Protein 3JTW (pdb70)

Organism: Pediococcus pentosaceus (strain ATCC 25745 / CCUG 21536 / LMG 10740 / 183-1w) (NCBI:txid278197)

Solvent-accessible surface area: 20045 Å² total

Foldseek 3Di:
DAAEEEAAEAPQFARAAAVRHCVVLVVQQADDDDDCVVVVVVQDQEEEEDVVQVCQQPVVDDPGRPVQNHAYEYEYCDDDDDDPRYHYHPDALVVVLVVVVPDDDTYYYYYDDQRNPLQCQLVLRHFKYWYKYGHDDPPHGHGHPPDSPHDFDWAWPDWDDDSNIITTMIGHD/DAAEEEAAEAPQAARAAAVRHDPVQVVQQADDDDDCPVVVVVQAQEEEEPVVLVCQVPCVRPVPNHAYEYEYCPPDDADPRYHYHPDALVVVLVVVVVDDGTYYYYHDDQRNPLVCQLVLRHFKYWYKYGHDDNPHHHGHNPDSVHDFDWAWPDWDDDSRIITTMIGRD

InterPro domains:
  IPR002734 Bacterial bifunctional deaminase-reductase, C-terminal [PF01872] (3-162)
  IPR024072 Dihydrofolate reductase-like domain superfamily [G3DSA:3.40.430.10] (1-177)
  IPR024072 Dihydrofolate reductase-like domain superfamily [SSF53597] (3-168)
  IPR050765 Riboflavin Biosynthesis HTP Reductase [PTHR38011] (3-165)

Secondary structure (DSSP, 8-state):
---EEEEE--TT-EEE-TTS--HHHHTT--------TTT--TTEEEE--HHHHHHIIIII-SSS-TTTTSEEEEE-SS-----SSEEEE-S-HHHHHHHHHTSS--EEE----HHHHHHHHHTT--SEEEEEE-S----SSEESSS---S---EEEEEEEEETTEEEEEEEE-/---EEEEE--TT-EEE-TTS--HHHHHT--------TTT---SEEEE--HHHHHHHTT---TTTTSEEEEE-SS-PPP-SSEEEE-S-HHHHHHHHTTSSS-EEEE---HHHHHHHHHTT--SEEEEEE-S----SSEESSS--SS---EEEEEEEEETTEEEEEEEE-

Nearest PDB structures (foldseek):
  3jtw-assembly1_A-2  TM=1.006E+00  e=4.276E-37  Pediococcus pentosaceus ATCC 25745
  3jtw-assembly2_B-3  TM=9.805E-01  e=6.717E-34  Pediococcus pentosaceus ATCC 25745
  3ky8-assembly1_B  TM=8.420E-01  e=2.187E-13  Shewanella loihica PV-4
  2gd9-assembly1_A  TM=7.693E-01  e=9.304E-13  Bacillus subtilis
  8jsv-assembly5_J  TM=7.636E-01  e=1.701E-12  Leptospira interrogans serovar Pomona

CATH classification: 3.40.430.10

Structure (mmCIF, N/CA/C/O backbone):
data_3JTW
#
_entry.id   3JTW
#
_cell.length_a   69.759
_cell.length_b   83.314
_cell.length_c   65.059
_cell.angle_alpha   90.00
_cell.angle_beta   90.00
_cell.angle_gamma   90.00
#
_symmetry.space_group_name_H-M   'P 21 21 2'
#
loop_
_entity.id
_entity.type
_entity.pdbx_description
1 polymer 'Dihydrofolate reductase'
2 non-polymer 'UNKNOWN LIGAND'
3 non-polymer 'SULFATE ION'
4 non-polymer 1,2-ETHANEDIOL
5 water water
#
loop_
_atom_site.group_PDB
_atom_site.id
_atom_site.type_symbol
_atom_site.label_atom_id
_atom_site.label_alt_id
_atom_site.label_comp_id
_atom_site.label_asym_id
_atom_site.label_entity_id
_atom_site.label_seq_id
_atom_site.pdbx_PDB_ins_code
_atom_site.Cartn_x
_atom_site.Cartn_y
_atom_site.Cartn_z
_atom_site.occupancy
_atom_site.B_iso_or_equiv
_atom_site.auth_seq_id
_atom_site.auth_comp_id
_atom_site.auth_asym_id
_atom_site.auth_atom_id
_atom_site.pdbx_PDB_model_num
ATOM 1 N N . ALA A 1 3 ? 38.462 27.780 46.624 1.00 39.68 2 ALA A N 1
ATOM 2 C CA . ALA A 1 3 ? 38.402 27.415 45.200 1.00 41.05 2 ALA A CA 1
ATOM 3 C C . ALA A 1 3 ? 37.074 26.751 44.883 1.00 40.27 2 ALA A C 1
ATOM 4 O O . ALA A 1 3 ? 36.412 26.139 45.742 1.00 41.28 2 ALA A O 1
ATOM 6 N N . ARG A 1 4 ? 36.716 26.841 43.615 1.00 39.28 3 ARG A N 1
ATOM 7 C CA . ARG A 1 4 ? 35.507 26.221 43.127 1.00 36.07 3 ARG A CA 1
ATOM 8 C C . ARG A 1 4 ? 35.848 24.836 42.671 1.00 32.27 3 ARG A C 1
ATOM 9 O O . ARG A 1 4 ? 36.440 24.674 41.621 1.00 35.29 3 ARG A O 1
ATOM 17 N N A LYS A 1 5 ? 35.492 23.841 43.478 0.50 30.57 4 LYS A N 1
ATOM 18 N N B LYS A 1 5 ? 35.452 23.843 43.449 0.50 30.49 4 LYS A N 1
ATOM 19 C CA A LYS A 1 5 ? 35.765 22.446 43.152 0.50 27.38 4 LYS A CA 1
ATOM 20 C CA B LYS A 1 5 ? 35.794 22.469 43.151 0.50 27.28 4 LYS A CA 1
ATOM 21 C C A LYS A 1 5 ? 34.776 21.927 42.106 0.50 26.07 4 LYS A C 1
ATOM 22 C C B LYS A 1 5 ? 34.779 21.883 42.152 0.50 26.14 4 LYS A C 1
ATOM 23 O O A LYS A 1 5 ? 33.583 22.282 42.106 0.50 22.93 4 LYS A O 1
ATOM 24 O O B LYS A 1 5 ? 33.569 22.162 42.227 0.50 23.32 4 LYS A O 1
ATOM 35 N N . VAL A 1 6 ? 35.300 21.082 41.219 1.00 23.28 5 VAL A N 1
ATOM 36 C CA . VAL A 1 6 ? 34.539 20.460 40.189 1.00 21.05 5 VAL A CA 1
ATOM 37 C C . VAL A 1 6 ? 34.329 19.023 40.559 1.00 20.59 5 VAL A C 1
ATOM 38 O O . VAL A 1 6 ? 35.300 18.252 40.796 1.00 18.97 5 VAL A O 1
ATOM 42 N N . ILE A 1 7 ? 33.045 18.654 40.630 1.00 20.42 6 ILE A N 1
ATOM 43 C CA . ILE A 1 7 ? 32.644 17.349 41.151 1.00 20.50 6 ILE A CA 1
ATOM 44 C C . ILE A 1 7 ? 31.931 16.494 40.095 1.00 19.51 6 ILE A C 1
ATOM 45 O O . ILE A 1 7 ? 31.078 16.972 39.377 1.00 16.42 6 ILE A O 1
ATOM 50 N N A LEU A 1 8 ? 32.281 15.212 40.045 0.50 16.68 7 LEU A N 1
ATOM 51 N N B LEU A 1 8 ? 32.364 15.232 40.002 0.50 17.37 7 LEU A N 1
ATOM 52 C CA A LEU A 1 8 ? 31.570 14.216 39.257 0.50 18.77 7 LEU A CA 1
ATOM 53 C CA B LEU A 1 8 ? 31.584 14.150 39.411 0.50 19.59 7 LEU A CA 1
ATOM 54 C C A LEU A 1 8 ? 30.958 13.194 40.224 0.50 18.45 7 LEU A C 1
ATOM 55 C C B LEU A 1 8 ? 30.836 13.404 40.498 0.50 20.20 7 LEU A C 1
ATOM 56 O O A LEU A 1 8 ? 31.694 12.584 40.986 0.50 19.13 7 LEU A O 1
ATOM 57 O O B LEU A 1 8 ? 31.306 13.224 41.635 0.50 21.03 7 LEU A O 1
ATOM 66 N N . PHE A 1 9 ? 29.631 13.005 40.152 1.00 19.22 8 PHE A N 1
ATOM 67 C CA . PHE A 1 9 ? 28.851 12.165 40.997 1.00 22.23 8 PHE A CA 1
ATOM 68 C C . PHE A 1 9 ? 27.928 11.429 40.040 1.00 21.56 8 PHE A C 1
ATOM 69 O O . PHE A 1 9 ? 27.017 12.067 39.433 1.00 23.30 8 PHE A O 1
ATOM 77 N N . ILE A 1 10 ? 28.227 10.163 39.807 1.00 20.69 9 ILE A N 1
ATOM 78 C CA . ILE A 1 10 ? 27.506 9.376 38.832 1.00 21.97 9 ILE A CA 1
ATOM 79 C C . ILE A 1 10 ? 27.540 7.891 39.190 1.00 20.38 9 ILE A C 1
ATOM 80 O O . ILE A 1 10 ? 28.526 7.402 39.784 1.00 21.40 9 ILE A O 1
ATOM 85 N N . ALA A 1 11 ? 26.483 7.184 38.803 1.00 20.45 10 ALA A N 1
ATOM 86 C CA . ALA A 1 11 ? 26.389 5.737 38.957 1.00 15.99 10 ALA A CA 1
ATOM 87 C C . ALA A 1 11 ? 26.635 4.993 37.664 1.00 17.47 10 ALA A C 1
ATOM 88 O O . ALA A 1 11 ? 26.238 5.402 36.590 1.00 17.01 10 ALA A O 1
ATOM 98 N N . SER A 1 13 ? 27.574 0.636 36.085 1.00 19.54 12 SER A N 1
ATOM 99 C CA . SER A 1 13 ? 27.649 -0.802 36.310 1.00 15.26 12 SER A CA 1
ATOM 100 C C . SER A 1 13 ? 29.098 -1.205 36.535 1.00 14.43 12 SER A C 1
ATOM 101 O O . SER A 1 13 ? 30.018 -0.396 36.370 1.00 15.92 12 SER A O 1
ATOM 104 N N . ILE A 1 14 ? 29.331 -2.478 36.869 1.00 15.05 13 ILE A N 1
ATOM 105 C CA . ILE A 1 14 ? 30.703 -2.953 37.074 1.00 17.10 13 ILE A CA 1
ATOM 106 C C . ILE A 1 14 ? 31.554 -2.737 35.790 1.00 16.95 13 ILE A C 1
ATOM 107 O O . ILE A 1 14 ? 32.783 -2.360 35.831 1.00 16.39 13 ILE A O 1
ATOM 112 N N . ASP A 1 15 ? 30.889 -2.980 34.659 1.00 19.07 14 ASP A N 1
ATOM 113 C CA . ASP A 1 15 ? 31.430 -2.754 33.302 1.00 17.48 14 ASP A CA 1
ATOM 114 C C . ASP A 1 15 ? 31.297 -1.304 32.740 1.00 20.68 14 ASP A C 1
ATOM 115 O O . ASP A 1 15 ? 31.443 -1.086 31.522 1.00 18.12 14 ASP A O 1
ATOM 120 N N . ASN A 1 16 ? 31.055 -0.346 33.626 1.00 17.09 15 ASN A N 1
ATOM 121 C CA . ASN A 1 16 ? 31.291 1.069 33.368 1.00 17.98 15 ASN A CA 1
ATOM 122 C C . ASN A 1 16 ? 30.268 1.660 32.375 1.00 19.46 15 ASN A C 1
ATOM 123 O O . ASN A 1 16 ? 30.502 2.649 31.660 1.00 20.05 15 ASN A O 1
ATOM 128 N N . TYR A 1 17 ? 29.113 1.036 32.345 1.00 16.64 16 TYR A N 1
ATOM 129 C CA . TYR A 1 17 ? 27.976 1.605 31.616 1.00 16.23 16 TYR A CA 1
ATOM 130 C C . TYR A 1 17 ? 27.101 2.491 32.512 1.00 18.38 16 TYR A C 1
ATOM 131 O O . TYR A 1 17 ? 26.765 2.113 33.648 1.00 17.68 16 TYR A O 1
ATOM 140 N N . ILE A 1 18 ? 26.702 3.657 31.985 1.00 19.21 17 ILE A N 1
ATOM 141 C CA . ILE A 1 18 ? 25.866 4.603 32.731 1.00 18.62 17 ILE A CA 1
ATOM 142 C C . ILE A 1 18 ? 24.386 4.561 32.315 1.00 20.78 17 ILE A C 1
ATOM 143 O O . ILE A 1 18 ? 23.511 5.076 32.999 1.00 21.78 17 ILE A O 1
ATOM 148 N N . ALA A 1 19 ? 24.087 3.944 31.189 1.00 21.83 18 ALA A N 1
ATOM 149 C CA . ALA A 1 19 ? 22.718 3.791 30.754 1.00 23.12 18 ALA A CA 1
ATOM 150 C C . ALA A 1 19 ? 22.720 2.696 29.749 1.00 23.31 18 ALA A C 1
ATOM 151 O O . ALA A 1 19 ? 23.774 2.285 29.242 1.00 20.75 18 ALA A O 1
ATOM 153 N N . ASP A 1 20 ? 21.538 2.246 29.402 1.00 25.30 19 ASP A N 1
ATOM 154 C CA . ASP A 1 20 ? 21.481 1.275 28.331 1.00 31.73 19 ASP A CA 1
ATOM 155 C C . ASP A 1 20 ? 21.560 1.980 27.023 1.00 32.19 19 ASP A C 1
ATOM 156 O O . ASP A 1 20 ? 21.749 3.204 26.915 1.00 30.93 19 ASP A O 1
ATOM 161 N N . ASP A 1 21 ? 21.469 1.134 26.022 1.00 41.19 20 ASP A N 1
ATOM 162 C CA . ASP A 1 21 ? 21.389 1.494 24.629 1.00 45.14 20 ASP A CA 1
ATOM 163 C C . ASP A 1 21 ? 20.473 2.726 24.430 1.00 47.79 20 ASP A C 1
ATOM 164 O O . ASP A 1 21 ? 20.873 3.726 23.789 1.00 49.80 20 ASP A O 1
ATOM 169 N N . GLN A 1 22 ? 19.297 2.690 25.075 1.00 48.03 21 GLN A N 1
ATOM 170 C CA . GLN A 1 22 ? 18.283 3.762 24.950 1.00 46.75 21 GLN A CA 1
ATOM 171 C C . GLN A 1 22 ? 18.555 4.996 25.809 1.00 44.15 21 GLN A C 1
ATOM 172 O O . GLN A 1 22 ? 17.792 5.965 25.739 1.00 45.43 21 GLN A O 1
ATOM 178 N N . GLY A 1 23 ? 19.599 4.992 26.640 1.00 37.64 22 GLY A N 1
ATOM 179 C CA . GLY A 1 23 ? 19.745 6.072 27.616 1.00 32.73 22 GLY A CA 1
ATOM 180 C C . GLY A 1 23 ? 18.921 5.829 28.865 1.00 29.13 22 GLY A C 1
ATOM 181 O O . GLY A 1 23 ? 18.888 6.684 29.728 1.00 32.50 22 GLY A O 1
ATOM 182 N N . ALA A 1 24 ? 18.305 4.647 29.000 1.00 28.69 23 ALA A N 1
ATOM 183 C CA . ALA A 1 24 ? 17.498 4.293 30.193 1.00 27.72 23 ALA A CA 1
ATOM 184 C C . ALA A 1 24 ? 18.402 3.887 31.363 1.00 26.64 23 ALA A C 1
ATOM 185 O O . ALA A 1 24 ? 19.391 3.186 31.141 1.00 21.40 23 ALA A O 1
ATOM 187 N N . VAL A 1 25 ? 18.044 4.281 32.597 1.00 24.66 24 VAL A N 1
ATOM 188 C CA . VAL A 1 25 ? 18.801 3.868 33.810 1.00 23.59 24 VAL A CA 1
ATOM 189 C C . VAL A 1 25 ? 18.084 2.862 34.720 1.00 25.59 24 VAL A C 1
ATOM 190 O O . VAL A 1 25 ? 18.588 2.523 35.816 1.00 24.19 24 VAL A O 1
ATOM 194 N N A ASP A 1 26 ? 16.954 2.333 34.264 0.50 25.25 25 ASP A N 1
ATOM 195 N N B ASP A 1 26 ? 16.984 2.322 34.205 0.50 24.97 25 ASP A N 1
ATOM 196 C CA A ASP A 1 26 ? 16.116 1.501 35.113 0.50 26.98 25 ASP A CA 1
ATOM 197 C CA B ASP A 1 26 ? 16.090 1.477 34.959 0.50 26.24 25 ASP A CA 1
ATOM 198 C C A ASP A 1 26 ? 16.775 0.198 35.561 0.50 26.46 25 ASP A C 1
ATOM 199 C C B ASP A 1 26 ? 16.798 0.255 35.539 0.50 26.05 25 ASP A C 1
ATOM 200 O O A ASP A 1 26 ? 16.485 -0.276 36.647 0.50 25.50 25 ASP A O 1
ATOM 201 O O B ASP A 1 26 ? 16.589 -0.081 36.690 0.50 24.10 25 ASP A O 1
ATOM 210 N N . TRP A 1 27 ? 17.634 -0.391 34.734 1.00 25.38 26 TRP A N 1
ATOM 211 C CA . TRP A 1 27 ? 18.351 -1.611 35.157 1.00 25.49 26 TRP A CA 1
ATOM 212 C C . TRP A 1 27 ? 19.468 -1.365 36.158 1.00 28.59 26 TRP A C 1
ATOM 213 O O . TRP A 1 27 ? 19.854 -2.279 36.922 1.00 28.86 26 TRP A O 1
ATOM 224 N N . LEU A 1 28 ? 19.982 -0.136 36.198 1.00 28.78 27 LEU A N 1
ATOM 225 C CA . LEU A 1 28 ? 20.876 0.241 37.285 1.00 29.57 27 LEU A CA 1
ATOM 226 C C . LEU A 1 28 ? 20.058 0.395 38.583 1.00 29.86 27 LEU A C 1
ATOM 227 O O . LEU A 1 28 ? 20.415 -0.164 39.624 1.00 28.06 27 LEU A O 1
ATOM 232 N N . GLU A 1 29 ? 18.947 1.135 38.527 1.00 27.97 28 GLU A N 1
ATOM 233 C CA . GLU A 1 29 ? 18.082 1.277 39.682 1.00 26.48 28 GLU A CA 1
ATOM 234 C C . GLU A 1 29 ? 17.528 -0.056 40.227 1.00 22.12 28 GLU A C 1
ATOM 235 O O . GLU A 1 29 ? 17.417 -0.242 41.439 1.00 23.28 28 GLU A O 1
ATOM 241 N N A LYS A 1 30 ? 17.175 -0.964 39.322 0.50 19.00 29 LYS A N 1
ATOM 242 N N B LYS A 1 30 ? 17.167 -0.979 39.343 0.50 19.28 29 LYS A N 1
ATOM 243 C CA A LYS A 1 30 ? 16.670 -2.287 39.689 0.50 19.49 29 LYS A CA 1
ATOM 244 C CA B LYS A 1 30 ? 16.612 -2.260 39.786 0.50 19.64 29 LYS A CA 1
ATOM 245 C C A LYS A 1 30 ? 17.655 -3.091 40.552 0.50 20.98 29 LYS A C 1
ATOM 246 C C B LYS A 1 30 ? 17.669 -3.191 40.419 0.50 20.81 29 LYS A C 1
ATOM 247 O O A LYS A 1 30 ? 17.263 -4.008 41.279 0.50 22.02 29 LYS A O 1
ATOM 248 O O B LYS A 1 30 ? 17.333 -4.319 40.843 0.50 19.08 29 LYS A O 1
ATOM 259 N N . ASN A 1 31 ? 18.935 -2.751 40.463 1.00 18.24 30 ASN A N 1
ATOM 260 C CA . ASN A 1 31 ? 20.036 -3.611 41.029 1.00 18.35 30 ASN A CA 1
ATOM 261 C C . ASN A 1 31 ? 20.647 -3.063 42.324 1.00 17.91 30 ASN A C 1
ATOM 262 O O . ASN A 1 31 ? 21.702 -3.477 42.760 1.00 22.16 30 ASN A O 1
ATOM 267 N N . VAL A 1 32 ? 19.921 -2.154 42.958 1.00 21.40 31 VAL A N 1
ATOM 268 C CA . VAL A 1 32 ? 20.176 -1.725 44.323 1.00 22.06 31 VAL A CA 1
ATOM 269 C C . VAL A 1 32 ? 19.575 -2.776 45.250 1.00 21.59 31 VAL A C 1
ATOM 270 O O . VAL A 1 32 ? 18.444 -3.258 45.021 1.00 24.33 31 VAL A O 1
ATOM 274 N N . HIS A 1 33 ? 20.302 -3.144 46.293 1.00 18.71 32 HIS A N 1
ATOM 275 C CA . HIS A 1 33 ? 19.833 -4.146 47.234 1.00 20.11 32 HIS A CA 1
ATOM 276 C C . HIS A 1 33 ? 19.834 -3.630 48.689 1.00 21.32 32 HIS A C 1
ATOM 277 O O . HIS A 1 33 ? 20.820 -3.730 49.391 1.00 21.08 32 HIS A O 1
ATOM 284 N N . GLY A 1 34 ? 18.716 -3.100 49.121 1.00 21.61 33 GLY A N 1
ATOM 285 C CA . GLY A 1 34 ? 18.551 -2.657 50.492 1.00 21.95 33 GLY A CA 1
ATOM 286 C C . GLY A 1 34 ? 17.832 -1.345 50.486 1.00 21.39 33 GLY A C 1
ATOM 287 O O . GLY A 1 34 ? 17.714 -0.707 49.445 1.00 22.24 33 GLY A O 1
ATOM 288 N N . THR A 1 35 ? 17.452 -0.880 51.674 1.00 21.61 34 THR A N 1
ATOM 289 C CA . THR A 1 35 ? 16.685 0.344 51.788 1.00 24.93 34 THR A CA 1
ATOM 290 C C . THR A 1 35 ? 17.339 1.401 52.717 1.00 27.08 34 THR A C 1
ATOM 291 O O . THR A 1 35 ? 16.664 2.331 53.139 1.00 25.06 34 THR A O 1
ATOM 295 N N . GLU A 1 36 ? 18.638 1.283 52.998 1.00 25.13 35 GLU A N 1
ATOM 296 C CA . GLU A 1 36 ? 19.322 2.146 53.944 1.00 25.41 35 GLU A CA 1
ATOM 297 C C . GLU A 1 36 ? 19.566 3.463 53.255 1.00 25.20 35 GLU A C 1
ATOM 298 O O . GLU A 1 36 ? 19.715 3.509 52.043 1.00 23.52 35 GLU A O 1
ATOM 304 N N . SER A 1 37 ? 19.600 4.547 54.017 1.00 26.26 36 SER A N 1
ATOM 305 C CA . SER A 1 37 ? 19.788 5.878 53.401 1.00 24.60 36 SER A CA 1
ATOM 306 C C . SER A 1 37 ? 21.238 6.099 53.040 1.00 24.91 36 SER A C 1
ATOM 307 O O . SER A 1 37 ? 22.140 5.467 53.629 1.00 23.51 36 SER A O 1
ATOM 310 N N . ASP A 1 38 ? 21.472 6.927 52.013 1.00 25.89 37 ASP A N 1
ATOM 311 C CA . ASP A 1 38 ? 22.807 7.493 51.724 1.00 24.89 37 ASP A CA 1
ATOM 312 C C . ASP A 1 38 ? 22.681 8.980 51.535 1.00 24.69 37 ASP A C 1
ATOM 313 O O . ASP A 1 38 ? 21.767 9.437 50.881 1.00 25.71 37 ASP A O 1
ATOM 318 N N . ASP A 1 39 ? 23.667 9.709 52.031 1.00 26.83 38 ASP A N 1
ATOM 319 C CA . ASP A 1 39 ? 23.638 11.177 52.064 1.00 26.34 38 ASP A CA 1
ATOM 320 C C . ASP A 1 39 ? 24.569 11.827 51.070 1.00 25.21 38 ASP A C 1
ATOM 321 O O . ASP A 1 39 ? 24.691 13.021 51.094 1.00 27.61 38 ASP A O 1
ATOM 326 N N . SER A 1 40 ? 25.262 11.052 50.217 1.00 27.43 39 SER A N 1
ATOM 327 C CA . SER A 1 40 ? 26.249 11.612 49.265 1.00 29.39 39 SER A CA 1
ATOM 328 C C . SER A 1 40 ? 25.644 12.639 48.373 1.00 27.35 39 SER A C 1
ATOM 329 O O . SER A 1 40 ? 26.239 13.704 48.118 1.00 30.32 39 SER A O 1
ATOM 332 N N . TYR A 1 41 ? 24.465 12.308 47.869 1.00 26.65 40 TYR A N 1
ATOM 333 C CA . TYR A 1 41 ? 23.796 13.223 46.968 1.00 28.16 40 TYR A CA 1
ATOM 334 C C . TYR A 1 41 ? 23.427 14.557 47.627 1.00 28.13 40 TYR A C 1
ATOM 335 O O . TYR A 1 41 ? 23.750 15.625 47.108 1.00 25.92 40 TYR A O 1
ATOM 344 N N . GLU A 1 42 ? 22.744 14.501 48.779 1.00 27.82 41 GLU A N 1
ATOM 345 C CA . GLU A 1 42 ? 22.357 15.715 49.479 1.00 26.62 41 GLU A CA 1
ATOM 346 C C . GLU A 1 42 ? 23.562 16.527 49.938 1.00 26.26 41 GLU A C 1
ATOM 347 O O . GLU A 1 42 ? 23.530 17.737 49.862 1.00 25.29 41 GLU A O 1
ATOM 350 N N . LYS A 1 43 ? 24.625 15.852 50.376 1.00 26.09 42 LYS A N 1
ATOM 351 C CA . LYS A 1 43 ? 25.848 16.479 50.824 1.00 29.96 42 LYS A CA 1
ATOM 352 C C . LYS A 1 43 ? 26.533 17.268 49.688 1.00 28.68 42 LYS A C 1
ATOM 353 O O . LYS A 1 43 ? 26.831 18.461 49.813 1.00 28.16 42 LYS A O 1
ATOM 367 N N . TYR A 1 45 ? 25.152 18.062 46.846 1.00 23.05 44 TYR A N 1
ATOM 368 C CA . TYR A 1 45 ? 24.227 19.079 46.279 1.00 24.86 44 TYR A CA 1
ATOM 369 C C . TYR A 1 45 ? 24.245 20.369 47.078 1.00 23.89 44 TYR A C 1
ATOM 370 O O . TYR A 1 45 ? 24.059 21.463 46.541 1.00 27.65 44 TYR A O 1
ATOM 379 N N . SER A 1 46 ? 24.449 20.251 48.381 1.00 28.21 45 SER A N 1
ATOM 380 C CA . SER A 1 46 ? 24.452 21.416 49.265 1.00 25.04 45 SER A CA 1
ATOM 381 C C . SER A 1 46 ? 25.664 22.322 49.010 1.00 24.94 45 SER A C 1
ATOM 382 O O . SER A 1 46 ? 25.629 23.494 49.323 1.00 27.39 45 SER A O 1
ATOM 385 N N . LYS A 1 47 ? 26.737 21.767 48.443 1.00 24.95 46 LYS A N 1
ATOM 386 C CA . LYS A 1 47 ? 27.995 22.465 48.216 1.00 25.46 46 LYS A CA 1
ATOM 387 C C . LYS A 1 47 ? 28.109 23.144 46.835 1.00 22.60 46 LYS A C 1
ATOM 388 O O . LYS A 1 47 ? 29.011 23.966 46.609 1.00 25.05 46 LYS A O 1
ATOM 394 N N . ILE A 1 48 ? 27.181 22.842 45.929 1.00 21.13 47 ILE A N 1
ATOM 395 C CA . ILE A 1 48 ? 27.231 23.375 44.575 1.00 20.31 47 ILE A CA 1
ATOM 396 C C . ILE A 1 48 ? 26.305 24.587 44.392 1.00 21.99 47 ILE A C 1
ATOM 397 O O . ILE A 1 48 ? 25.300 24.729 45.121 1.00 20.50 47 ILE A O 1
ATOM 402 N N . ASP A 1 49 ? 26.698 25.476 43.464 1.00 19.20 48 ASP A N 1
ATOM 403 C CA . ASP A 1 49 ? 25.820 26.485 42.950 1.00 18.74 48 ASP A CA 1
ATOM 404 C C . ASP A 1 49 ? 25.534 26.317 41.444 1.00 18.60 48 ASP A C 1
ATOM 405 O O . ASP A 1 49 ? 24.728 27.061 40.888 1.00 20.65 48 ASP A O 1
ATOM 410 N N . THR A 1 50 ? 26.146 25.325 40.797 1.00 18.59 49 THR A N 1
ATOM 411 C CA . THR A 1 50 ? 26.142 25.199 39.363 1.00 17.92 49 THR A CA 1
ATOM 412 C C . THR A 1 50 ? 26.131 23.738 38.958 1.00 20.63 49 THR A C 1
ATOM 413 O O . THR A 1 50 ? 26.910 22.949 39.493 1.00 20.61 49 THR A O 1
ATOM 417 N N . VAL A 1 51 ? 25.276 23.411 37.977 1.00 21.66 50 VAL A N 1
ATOM 418 C CA . VAL A 1 51 ? 25.280 22.136 37.298 1.00 18.98 50 VAL A CA 1
ATOM 419 C C . VAL A 1 51 ? 25.586 22.304 35.811 1.00 19.53 50 VAL A C 1
ATOM 420 O O . VAL A 1 51 ? 25.127 23.197 35.184 1.00 19.05 50 VAL A O 1
ATOM 424 N N . ILE A 1 52 ? 26.369 21.404 35.253 1.00 19.73 51 ILE A N 1
ATOM 425 C CA . ILE A 1 52 ? 26.778 21.494 33.853 1.00 20.58 51 ILE A CA 1
ATOM 426 C C . ILE A 1 52 ? 26.392 20.168 33.243 1.00 19.76 51 ILE A C 1
ATOM 427 O O . ILE A 1 52 ? 26.703 19.143 33.805 1.00 18.60 51 ILE A O 1
ATOM 440 N N . GLY A 1 54 ? 24.945 18.140 29.206 1.00 22.96 53 GLY A N 1
ATOM 441 C CA . GLY A 1 54 ? 24.711 18.202 27.758 1.00 24.04 53 GLY A CA 1
ATOM 442 C C . GLY A 1 54 ? 23.213 18.244 27.514 1.00 24.41 53 GLY A C 1
ATOM 443 O O . GLY A 1 54 ? 22.420 18.106 28.454 1.00 20.70 53 GLY A O 1
ATOM 444 N N A ARG A 1 55 ? 22.839 18.422 26.251 0.50 22.98 54 ARG A N 1
ATOM 445 N N B ARG A 1 55 ? 22.825 18.417 26.252 0.50 23.50 54 ARG A N 1
ATOM 446 C CA A ARG A 1 55 ? 21.463 18.632 25.855 0.50 24.80 54 ARG A CA 1
ATOM 447 C CA B ARG A 1 55 ? 21.437 18.645 25.897 0.50 25.91 54 ARG A CA 1
ATOM 448 C C A ARG A 1 55 ? 20.573 17.429 26.133 0.50 24.23 54 ARG A C 1
ATOM 449 C C B ARG A 1 55 ? 20.560 17.425 26.139 0.50 24.79 54 ARG A C 1
ATOM 450 O O A ARG A 1 55 ? 19.435 17.590 26.572 0.50 22.85 54 ARG A O 1
ATOM 451 O O B ARG A 1 55 ? 19.413 17.570 26.561 0.50 23.41 54 ARG A O 1
ATOM 466 N N . THR A 1 56 ? 21.070 16.225 25.887 1.00 25.23 55 THR A N 1
ATOM 467 C CA . THR A 1 56 ? 20.262 15.016 26.154 1.00 25.46 55 THR A CA 1
ATOM 468 C C . THR A 1 56 ? 19.986 14.795 27.650 1.00 25.13 55 THR A C 1
ATOM 469 O O . THR A 1 56 ? 18.876 14.469 28.062 1.00 21.52 55 THR A O 1
ATOM 473 N N . THR A 1 57 ? 20.997 15.047 28.477 1.00 25.17 56 THR A N 1
ATOM 474 C CA . THR A 1 57 ? 20.849 14.884 29.917 1.00 24.15 56 THR A CA 1
ATOM 475 C C . THR A 1 57 ? 19.834 15.902 30.453 1.00 24.00 56 THR A C 1
ATOM 476 O O . THR A 1 57 ? 19.010 15.571 31.314 1.00 25.68 56 THR A O 1
ATOM 480 N N . TYR A 1 58 ? 19.903 17.117 29.935 1.00 23.69 57 TYR A N 1
ATOM 481 C CA . TYR A 1 58 ? 18.942 18.198 30.287 1.00 24.42 57 TYR A CA 1
ATOM 482 C C . TYR A 1 58 ? 17.511 17.813 29.971 1.00 25.05 57 TYR A C 1
ATOM 483 O O . TYR A 1 58 ? 16.594 17.992 30.781 1.00 26.81 57 TYR A O 1
ATOM 492 N N . GLU A 1 59 ? 17.327 17.273 28.784 1.00 28.09 58 GLU A N 1
ATOM 493 C CA . GLU A 1 59 ? 16.017 16.816 28.376 1.00 32.05 58 GLU A CA 1
ATOM 494 C C . GLU A 1 59 ? 15.569 15.659 29.267 1.00 33.00 58 GLU A C 1
ATOM 495 O O . GLU A 1 59 ? 14.468 15.675 29.788 1.00 33.14 58 GLU A O 1
ATOM 501 N N . GLN A 1 60 ? 16.413 14.667 29.473 1.00 32.05 59 GLN A N 1
ATOM 502 C CA . GLN A 1 60 ? 16.061 13.574 30.367 1.00 35.18 59 GLN A CA 1
ATOM 503 C C . GLN A 1 60 ? 15.690 14.040 31.781 1.00 34.12 59 GLN A C 1
ATOM 504 O O . GLN A 1 60 ? 14.687 13.588 32.340 1.00 34.05 59 GLN A O 1
ATOM 510 N N A VAL A 1 61 ? 16.494 14.931 32.363 0.50 32.43 60 VAL A N 1
ATOM 511 N N B VAL A 1 61 ? 16.508 14.929 32.340 0.50 32.19 60 VAL A N 1
ATOM 512 C CA A VAL A 1 61 ? 16.229 15.392 33.728 0.50 31.84 60 VAL A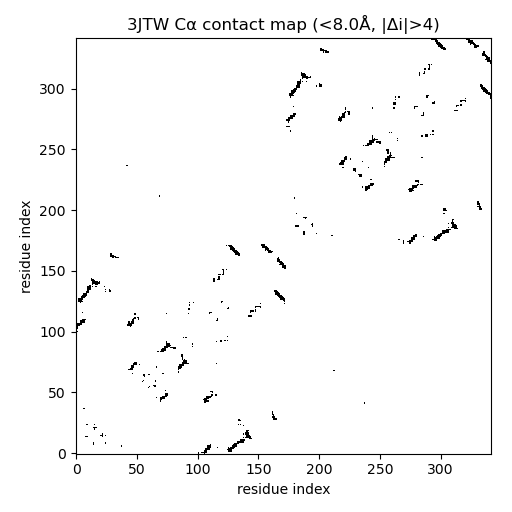 CA 1
ATOM 513 C CA B VAL A 1 61 ? 16.294 15.456 33.687 0.50 31.45 60 VAL A CA 1
ATOM 514 C C A VAL A 1 61 ? 14.946 16.208 33.805 0.50 34.13 60 VAL A C 1
ATOM 515 C C B VAL A 1 61 ? 14.966 16.192 33.782 0.50 33.82 60 VAL A C 1
ATOM 516 O O A VAL A 1 61 ? 14.176 16.056 34.765 0.50 34.56 60 VAL A O 1
ATOM 517 O O B VAL A 1 61 ? 14.192 15.969 34.722 0.50 34.34 60 VAL A O 1
ATOM 524 N N . THR A 1 62 ? 14.702 17.065 32.814 1.00 35.81 61 THR A N 1
ATOM 525 C CA . THR A 1 62 ? 13.494 17.882 32.837 1.00 38.34 61 THR A CA 1
ATOM 526 C C . THR A 1 62 ? 12.262 16.998 32.651 1.00 42.52 61 THR A C 1
ATOM 527 O O . THR A 1 62 ? 11.239 17.268 33.234 1.00 43.70 61 THR A O 1
ATOM 531 N N . GLN A 1 63 ? 12.371 15.919 31.890 1.00 47.20 62 GLN A N 1
ATOM 532 C CA . GLN A 1 63 ? 11.220 15.057 31.644 1.00 51.94 62 GLN A CA 1
ATOM 533 C C . GLN A 1 63 ? 11.092 13.980 32.726 1.00 54.73 62 GLN A C 1
ATOM 534 O O . GLN A 1 63 ? 10.134 13.968 33.502 1.00 56.44 62 GLN A O 1
ATOM 540 N N . LYS A 1 64 ? 12.089 13.104 32.796 1.00 58.04 63 LYS A N 1
ATOM 541 C CA . LYS A 1 64 ? 12.017 11.891 33.625 1.00 59.23 63 LYS A CA 1
ATOM 542 C C . LYS A 1 64 ? 12.265 12.115 35.131 1.00 59.43 63 LYS A C 1
ATOM 543 O O . LYS A 1 64 ? 11.711 11.404 35.966 1.00 60.95 63 LYS A O 1
ATOM 545 N N . LEU A 1 65 ? 13.079 13.096 35.489 1.00 59.43 64 LEU A N 1
ATOM 546 C CA . LEU A 1 65 ? 13.492 13.265 36.891 1.00 59.89 64 LEU A CA 1
ATOM 547 C C . LEU A 1 65 ? 12.688 14.362 37.604 1.00 60.02 64 LEU A C 1
ATOM 548 O O . LEU A 1 65 ? 12.463 14.293 38.807 1.00 60.53 64 LEU A O 1
ATOM 553 N N . SER A 1 66 ? 12.258 15.369 36.852 1.00 60.75 65 SER A N 1
ATOM 554 C CA . SER A 1 66 ? 11.528 16.494 37.405 1.00 60.09 65 SER A CA 1
ATOM 555 C C . SER A 1 66 ? 10.028 16.173 37.362 1.00 62.42 65 SER A C 1
ATOM 556 O O . SER A 1 66 ? 9.441 16.110 36.267 1.00 63.96 65 SER A O 1
ATOM 559 N N . PRO A 1 67 ? 9.403 15.940 38.547 1.00 62.28 66 PRO A N 1
ATOM 560 C CA . PRO A 1 67 ? 7.993 15.521 38.582 1.00 60.95 66 PRO A CA 1
ATOM 561 C C . PRO A 1 67 ? 6.981 16.661 38.747 1.00 59.42 66 PRO A C 1
ATOM 562 O O . PRO A 1 67 ? 5.779 16.452 38.507 1.00 58.58 66 PRO A O 1
ATOM 566 N N . GLU A 1 68 ? 7.468 17.834 39.160 1.00 56.87 67 GLU A N 1
ATOM 567 C CA . GLU A 1 68 ? 6.621 18.988 39.498 1.00 54.71 67 GLU A CA 1
ATOM 568 C C . GLU A 1 68 ? 7.212 20.346 39.059 1.00 53.68 67 GLU A C 1
ATOM 569 O O . GLU A 1 68 ? 6.484 21.355 38.929 1.00 54.53 67 GLU A O 1
ATOM 573 N N . LYS A 1 69 ? 8.529 20.370 38.869 1.00 50.96 68 LYS A N 1
ATOM 574 C CA . LYS A 1 69 ? 9.237 21.414 38.112 1.00 49.76 68 LYS A CA 1
ATOM 575 C C . LYS A 1 69 ? 10.713 21.004 38.046 1.00 47.08 68 LYS A C 1
ATOM 576 O O . LYS A 1 69 ? 11.141 20.062 38.718 1.00 46.17 68 LYS A O 1
ATOM 578 N N . TYR A 1 70 ? 11.472 21.711 37.216 1.00 45.58 69 TYR A N 1
ATOM 579 C CA . TYR A 1 70 ? 12.853 21.347 36.921 1.00 43.33 69 TYR A CA 1
ATOM 580 C C . TYR A 1 70 ? 13.6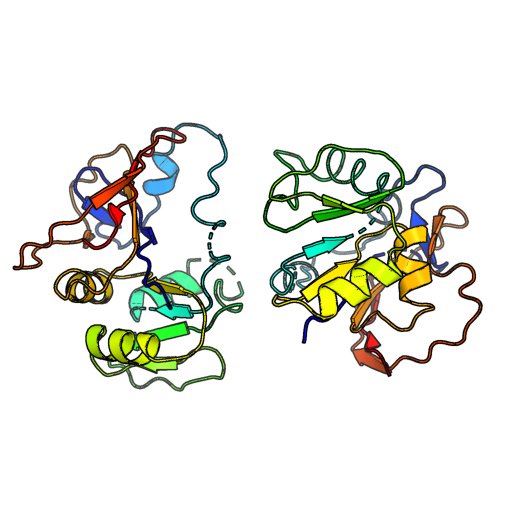10 21.135 38.225 1.00 43.12 69 TYR A C 1
ATOM 581 O O . TYR A 1 70 ? 13.692 22.050 39.069 1.00 44.01 69 TYR A O 1
ATOM 590 N N . VAL A 1 71 ? 14.138 19.919 38.382 1.00 40.27 70 VAL A N 1
ATOM 591 C CA . VAL A 1 71 ? 14.790 19.483 39.623 1.00 39.16 70 VAL A CA 1
ATOM 592 C C . VAL A 1 71 ? 15.943 20.401 40.054 1.00 38.14 70 VAL A C 1
ATOM 593 O O . VAL A 1 71 ? 16.180 20.573 41.249 1.00 39.77 70 VAL A O 1
ATOM 597 N N . TYR A 1 72 ? 16.638 21.020 39.104 1.00 35.81 71 TYR A N 1
ATOM 598 C CA . TYR A 1 72 ? 17.825 21.816 39.445 1.00 33.79 71 TYR A CA 1
ATOM 599 C C . TYR A 1 72 ? 17.572 23.285 39.213 1.00 32.59 71 TYR A C 1
ATOM 600 O O . TYR A 1 72 ? 18.522 24.060 38.996 1.00 30.16 71 TYR A O 1
ATOM 609 N N . ALA A 1 73 ? 16.290 23.672 39.262 1.00 34.52 72 ALA A N 1
ATOM 610 C CA . ALA A 1 73 ? 15.882 25.074 39.099 1.00 33.20 72 ALA A CA 1
ATOM 611 C C . ALA A 1 73 ? 16.502 25.960 40.176 1.00 35.04 72 ALA A C 1
ATOM 612 O O . ALA A 1 73 ? 16.655 27.169 39.985 1.00 38.15 72 ALA A O 1
ATOM 614 N N . ASP A 1 74 ? 16.869 25.348 41.307 1.00 34.82 73 ASP A N 1
ATOM 615 C CA . ASP A 1 74 ? 17.475 26.060 42.418 1.00 32.64 73 ASP A CA 1
ATOM 616 C C . ASP A 1 74 ? 19.004 26.240 42.283 1.00 33.09 73 ASP A C 1
ATOM 617 O O . ASP A 1 74 ? 19.643 26.647 43.258 1.00 33.38 73 ASP A O 1
ATOM 622 N N . ARG A 1 75 ? 19.563 25.958 41.090 1.00 28.47 74 ARG A N 1
ATOM 623 C CA . ARG A 1 75 ? 20.984 26.133 40.795 1.00 27.62 74 ARG A CA 1
ATOM 624 C C . ARG A 1 75 ? 21.130 26.789 39.418 1.00 25.95 74 ARG A C 1
ATOM 625 O O . ARG A 1 75 ? 20.140 26.849 38.658 1.00 30.76 74 ARG A O 1
ATOM 633 N N A GLN A 1 76 ? 22.348 27.234 39.112 0.50 23.55 75 GLN A N 1
ATOM 634 N N B GLN A 1 76 ? 22.312 27.338 39.117 0.50 23.82 75 GLN A N 1
ATOM 635 C CA A GLN A 1 76 ? 22.722 27.728 37.799 0.50 21.36 75 GLN A CA 1
ATOM 636 C CA B GLN A 1 76 ? 22.647 27.780 37.760 0.50 22.39 75 GLN A CA 1
ATOM 637 C C A GLN A 1 76 ? 23.060 26.565 36.882 0.50 20.78 75 GLN A C 1
ATOM 638 C C B GLN A 1 76 ? 22.902 26.515 36.958 0.50 21.47 75 GLN A C 1
ATOM 639 O O A GLN A 1 76 ? 23.963 25.791 37.180 0.50 16.53 75 GLN A O 1
ATOM 640 O O B GLN A 1 76 ? 23.510 25.577 37.451 0.50 19.54 75 GLN A O 1
ATOM 651 N N . THR A 1 77 ? 22.394 26.503 35.732 1.00 20.01 76 THR A N 1
ATOM 652 C CA . THR A 1 77 ? 22.587 25.406 34.801 1.00 21.29 76 THR A CA 1
ATOM 653 C C . THR A 1 77 ? 23.339 25.892 33.562 1.00 21.46 76 THR A C 1
ATOM 654 O O . THR A 1 77 ? 22.970 26.892 32.980 1.00 21.22 76 THR A O 1
ATOM 658 N N . TYR A 1 78 ? 24.398 25.176 33.178 1.00 21.09 77 TYR A N 1
ATOM 659 C CA . TYR A 1 78 ? 24.975 25.291 31.832 1.00 21.21 77 TYR A CA 1
ATOM 660 C C . TYR A 1 78 ? 24.641 24.087 31.003 1.00 20.99 77 TYR A C 1
ATOM 661 O O . TYR A 1 78 ? 24.898 22.975 31.424 1.00 20.11 77 TYR A O 1
ATOM 670 N N . ILE A 1 79 ? 24.151 24.310 29.785 1.00 20.14 78 ILE A N 1
ATOM 671 C CA . ILE A 1 79 ? 23.873 23.254 28.847 1.00 22.53 78 ILE A CA 1
ATOM 672 C C . ILE A 1 79 ? 24.925 23.399 27.739 1.00 23.24 78 ILE A C 1
ATOM 673 O O . ILE A 1 79 ? 24.953 24.394 27.044 1.00 21.48 78 ILE A O 1
ATOM 678 N N . VAL A 1 80 ? 25.813 22.418 27.637 1.00 20.03 79 VAL A N 1
ATOM 679 C CA . VAL A 1 80 ? 26.898 22.425 26.665 1.00 22.08 79 VAL A CA 1
ATOM 680 C C . VAL A 1 80 ? 26.405 21.691 25.436 1.00 22.14 79 VAL A C 1
ATOM 681 O O . VAL A 1 80 ? 26.190 20.462 25.454 1.00 24.52 79 VAL A O 1
ATOM 685 N N . THR A 1 81 ? 26.172 22.481 24.394 1.00 25.25 80 THR A N 1
ATOM 686 C CA . THR A 1 81 ? 25.491 22.031 23.190 1.00 24.98 80 THR A CA 1
ATOM 687 C C . THR A 1 81 ? 25.750 23.048 22.086 1.00 27.94 80 THR A C 1
ATOM 688 O O . THR A 1 81 ? 25.992 24.228 22.336 1.00 27.16 80 THR A O 1
ATOM 692 N N . SER A 1 82 ? 25.675 22.578 20.851 1.00 30.94 81 SER A N 1
ATOM 693 C CA . SER A 1 82 ? 25.730 23.451 19.678 1.00 33.80 81 SER A CA 1
ATOM 694 C C . SER A 1 82 ? 24.344 24.037 19.318 1.00 33.84 81 SER A C 1
ATOM 695 O O . SER A 1 82 ? 24.260 24.941 18.497 1.00 36.23 81 SER A O 1
ATOM 698 N N A HIS A 1 83 ? 23.283 23.486 19.924 0.50 32.64 82 HIS A N 1
ATOM 699 N N B HIS A 1 83 ? 23.291 23.531 19.942 0.50 34.69 82 HIS A N 1
ATOM 700 C CA A HIS A 1 83 ? 21.905 23.989 19.774 0.50 33.02 82 HIS A CA 1
ATOM 701 C CA B HIS A 1 83 ? 21.936 23.975 19.648 0.50 35.57 82 HIS A CA 1
ATOM 702 C C A HIS A 1 83 ? 21.781 25.400 20.299 0.50 32.30 82 HIS A C 1
ATOM 703 C C B HIS A 1 83 ? 21.660 25.323 20.311 0.50 33.95 82 HIS A C 1
ATOM 704 O O A HIS A 1 83 ? 22.265 25.711 21.382 0.50 32.58 82 HIS A O 1
ATOM 705 O O B HIS A 1 83 ? 21.932 25.510 21.488 0.50 34.21 82 HIS A O 1
ATOM 718 N N . LEU A 1 84 ? 21.127 26.259 19.534 1.00 33.70 83 LEU A N 1
ATOM 719 C CA . LEU A 1 84 ? 20.971 27.653 19.947 1.00 36.17 83 LEU A CA 1
ATOM 720 C C . LEU A 1 84 ? 19.691 27.853 20.781 1.00 35.33 83 LEU A C 1
ATOM 721 O O . LEU A 1 84 ? 18.681 28.334 20.271 1.00 41.12 83 LEU A O 1
ATOM 726 N N . GLY A 1 85 ? 19.746 27.509 22.062 1.00 31.32 84 GLY A N 1
ATOM 727 C CA . GLY A 1 85 ? 18.619 27.715 22.976 1.00 28.32 84 GLY A CA 1
ATOM 728 C C . GLY A 1 85 ? 18.509 29.122 23.530 1.00 26.05 84 GLY A C 1
ATOM 729 O O . GLY A 1 85 ? 19.359 29.984 23.272 1.00 24.99 84 GLY A O 1
ATOM 730 N N A GLU A 1 86 ? 17.487 29.340 24.345 0.50 23.71 85 GLU A N 1
ATOM 731 N N B GLU A 1 86 ? 17.446 29.384 24.284 0.50 23.25 85 GLU A N 1
ATOM 732 C CA A GLU A 1 86 ? 17.187 30.665 24.845 0.50 23.52 85 GLU A CA 1
ATOM 733 C CA B GLU A 1 86 ? 17.255 30.710 24.862 0.50 22.98 85 GLU A CA 1
ATOM 734 C C A GLU A 1 86 ? 17.720 30.772 26.286 0.50 21.94 85 GLU A C 1
ATOM 735 C C B GLU A 1 86 ? 17.759 30.751 26.282 0.50 21.57 85 GLU A C 1
ATOM 736 O O A GLU A 1 86 ? 17.247 30.058 27.170 0.50 18.19 85 GLU A O 1
ATOM 737 O O B GLU A 1 86 ? 17.292 30.008 27.145 0.50 17.71 85 GLU A O 1
ATOM 748 N N . ASP A 1 87 ? 18.716 31.634 26.511 1.00 20.51 86 ASP A N 1
ATOM 749 C CA . ASP A 1 87 ? 19.307 31.794 27.836 1.00 20.72 86 ASP A CA 1
ATOM 750 C C . ASP A 1 87 ? 18.309 32.477 28.770 1.00 17.08 86 ASP A C 1
ATOM 751 O O . ASP A 1 87 ? 17.479 33.301 28.339 1.00 18.86 86 ASP A O 1
ATOM 756 N N . THR A 1 88 ? 18.413 32.111 30.039 1.00 17.69 87 THR A N 1
ATOM 757 C CA . THR A 1 88 ? 17.735 32.782 31.108 1.00 17.74 87 THR A CA 1
ATOM 758 C C . THR A 1 88 ? 18.725 33.119 32.185 1.00 20.09 87 THR A C 1
ATOM 759 O O . THR A 1 88 ? 19.885 32.730 32.135 1.00 18.80 87 THR A O 1
ATOM 763 N N . ASP A 1 89 ? 18.236 33.856 33.156 1.00 19.73 88 ASP A N 1
ATOM 764 C CA . ASP A 1 89 ? 18.953 34.111 34.360 1.00 20.95 88 ASP A CA 1
ATOM 765 C C . ASP A 1 89 ? 19.474 32.890 35.064 1.00 22.57 88 ASP A C 1
ATOM 766 O O . ASP A 1 89 ? 20.458 33.011 35.769 1.00 28.11 88 ASP A O 1
ATOM 771 N N . LYS A 1 90 ? 18.848 31.731 34.884 1.00 21.63 89 LYS A N 1
ATOM 772 C CA . LYS A 1 90 ? 19.294 30.488 35.520 1.00 24.27 89 LYS A CA 1
ATOM 773 C C . LYS A 1 90 ? 19.816 29.391 34.602 1.00 23.13 89 LYS A C 1
ATOM 774 O O . LYS A 1 90 ? 20.319 28.382 35.086 1.00 21.50 89 LYS A O 1
ATOM 780 N N . ILE A 1 91 ? 19.688 29.577 33.291 1.00 21.85 90 ILE A N 1
ATOM 781 C CA . ILE A 1 91 ? 20.112 28.583 32.314 1.00 22.07 90 ILE A CA 1
ATOM 782 C C . ILE A 1 91 ? 20.883 29.232 31.191 1.00 24.01 90 ILE A C 1
ATOM 783 O O . ILE A 1 91 ? 20.401 30.186 30.566 1.00 22.69 90 ILE A O 1
ATOM 788 N N . LYS A 1 92 ? 22.060 28.692 30.900 1.00 22.77 91 LYS A N 1
ATOM 789 C CA . LYS A 1 92 ? 22.915 29.272 29.865 1.00 23.62 91 LYS A CA 1
ATOM 790 C C . LYS A 1 92 ? 23.340 28.181 28.933 1.00 22.57 91 LYS A C 1
ATOM 791 O O . LYS A 1 92 ? 23.863 27.148 29.381 1.00 24.80 91 LYS A O 1
ATOM 797 N N . TYR A 1 93 ? 23.161 28.418 27.627 1.00 21.92 92 TYR A N 1
ATOM 798 C CA . TYR A 1 93 ? 23.608 27.511 26.579 1.00 23.55 92 TYR A CA 1
ATOM 799 C C . TYR A 1 93 ? 25.059 27.845 26.216 1.00 22.60 92 TYR A C 1
ATOM 800 O O . TYR A 1 93 ? 25.382 28.990 25.968 1.00 20.50 92 TYR A O 1
ATOM 809 N N . TRP A 1 94 ? 25.926 26.839 26.193 1.00 23.66 93 TRP A N 1
ATOM 810 C CA . TRP A 1 94 ? 27.373 27.018 25.994 1.00 23.00 93 TRP A CA 1
ATOM 811 C C . TRP A 1 94 ? 27.811 26.268 24.747 1.00 23.88 93 TRP A C 1
ATOM 812 O O . TRP A 1 94 ? 27.717 25.056 24.692 1.00 23.07 93 TRP A O 1
ATOM 823 N N . LYS A 1 95 ? 28.256 27.003 23.736 1.00 26.55 94 LYS A N 1
ATOM 824 C CA . LYS A 1 95 ? 28.541 26.432 22.431 1.00 30.00 94 LYS A CA 1
ATOM 825 C C . LYS A 1 95 ? 30.016 26.111 22.234 1.00 29.05 94 LYS A C 1
ATOM 826 O O . LYS A 1 95 ? 30.390 25.649 21.173 1.00 28.05 94 LYS A O 1
ATOM 832 N N . GLN A 1 96 ? 30.844 26.409 23.229 1.00 29.46 95 GLN A N 1
ATOM 833 C CA . GLN A 1 96 ? 32.271 26.151 23.170 1.00 29.02 95 GLN A CA 1
ATOM 834 C C . GLN A 1 96 ? 32.533 24.836 23.908 1.00 28.22 95 GLN A C 1
ATOM 835 O O . GLN A 1 96 ? 31.601 24.108 24.223 1.00 26.06 95 GLN A O 1
ATOM 841 N N . SER A 1 97 ? 33.796 24.485 24.135 1.00 26.43 96 SER A N 1
ATOM 842 C CA . SER A 1 97 ? 34.107 23.192 24.701 1.00 25.24 96 SER A CA 1
ATOM 843 C C . SER A 1 97 ? 33.788 23.164 26.209 1.00 22.32 96 SER A C 1
ATOM 844 O O . SER A 1 97 ? 33.873 24.200 26.889 1.00 20.06 96 SER A O 1
ATOM 847 N N . PRO A 1 98 ? 33.419 21.986 26.741 1.00 22.68 97 PRO A N 1
ATOM 848 C CA . PRO A 1 98 ? 33.280 21.891 28.204 1.00 20.14 97 PRO A CA 1
ATOM 849 C C . PRO A 1 98 ? 34.548 22.322 28.983 1.00 21.53 97 PRO A C 1
ATOM 850 O O . PRO A 1 98 ? 34.444 22.912 30.039 1.00 21.28 97 PRO A O 1
ATOM 854 N N . VAL A 1 99 ? 35.740 21.942 28.489 1.00 22.89 98 VAL A N 1
ATOM 855 C CA . VAL A 1 99 ? 37.014 22.403 29.099 1.00 22.49 98 VAL A CA 1
ATOM 856 C C . VAL A 1 99 ? 37.111 23.926 29.199 1.00 23.58 98 VAL A C 1
ATOM 857 O O . VAL A 1 99 ? 37.476 24.437 30.268 1.00 24.21 98 VAL A O 1
ATOM 861 N N . GLU A 1 100 ? 36.813 24.650 28.110 1.00 25.52 99 GLU A N 1
ATOM 862 C CA . GLU A 1 100 ? 36.795 26.126 28.176 1.00 26.06 99 GLU A CA 1
ATOM 863 C C . GLU A 1 100 ? 35.786 26.626 29.192 1.00 23.04 99 GLU A C 1
ATOM 864 O O . GLU A 1 100 ? 36.061 27.587 29.886 1.00 24.23 99 GLU A O 1
ATOM 870 N N . LEU A 1 101 ? 34.634 25.976 29.305 1.00 21.41 100 LEU A N 1
ATOM 871 C CA . LEU A 1 101 ? 33.626 26.434 30.317 1.00 20.65 100 LEU A CA 1
ATOM 872 C C . LEU A 1 101 ? 34.144 26.323 31.730 1.00 20.94 100 LEU A C 1
ATOM 873 O O . LEU A 1 101 ? 34.064 27.281 32.515 1.00 22.53 100 LEU A O 1
ATOM 878 N N . VAL A 1 102 ? 34.729 25.170 32.047 1.00 19.73 101 VAL A N 1
ATOM 879 C CA . VAL A 1 102 ? 35.184 24.895 33.382 1.00 21.67 101 VAL A CA 1
ATOM 880 C C . VAL A 1 102 ? 36.352 25.830 33.742 1.00 24.17 101 VAL A C 1
ATOM 881 O O . VAL A 1 102 ? 36.405 26.355 34.838 1.00 26.06 101 VAL A O 1
ATOM 885 N N . LYS A 1 103 ? 37.254 26.082 32.809 1.00 26.82 102 LYS A N 1
ATOM 886 C CA . LYS A 1 103 ? 38.370 27.004 33.102 1.00 26.34 102 LYS A CA 1
ATOM 887 C C . LYS A 1 103 ? 37.895 28.418 33.384 1.00 27.18 102 LYS A C 1
ATOM 888 O O . LYS A 1 103 ? 38.441 29.081 34.251 1.00 28.60 102 LYS A O 1
ATOM 894 N N . ARG A 1 104 ? 36.910 28.883 32.632 1.00 28.50 103 ARG A N 1
ATOM 895 C CA . ARG A 1 104 ? 36.333 30.193 32.874 1.00 33.75 103 ARG A CA 1
ATOM 896 C C . ARG A 1 104 ? 35.620 30.275 34.198 1.00 32.22 103 ARG A C 1
ATOM 897 O O . ARG A 1 104 ? 35.844 31.203 34.942 1.00 36.78 103 ARG A O 1
ATOM 905 N N . ILE A 1 105 ? 34.755 29.309 34.493 1.00 31.94 104 ILE A N 1
ATOM 906 C CA . ILE A 1 105 ? 34.051 29.265 35.774 1.00 32.35 104 ILE A CA 1
ATOM 907 C C . ILE A 1 105 ? 35.005 29.333 36.943 1.00 31.74 104 ILE A C 1
ATOM 908 O O . ILE A 1 105 ? 34.759 30.052 37.893 1.00 28.52 104 ILE A O 1
ATOM 913 N N . GLN A 1 106 ? 36.093 28.565 36.874 1.00 35.14 105 GLN A N 1
ATOM 914 C CA . GLN A 1 106 ? 37.065 28.490 37.960 1.00 36.98 105 GLN A CA 1
ATOM 915 C C . GLN A 1 106 ? 37.752 29.842 38.279 1.00 38.63 105 GLN A C 1
ATOM 916 O O . GLN A 1 106 ? 38.207 30.072 39.402 1.00 40.43 105 GLN A O 1
ATOM 922 N N . LYS A 1 107 ? 37.790 30.743 37.306 1.00 39.18 106 LYS A N 1
ATOM 923 C CA . LYS A 1 107 ? 38.257 32.101 37.515 1.00 41.06 106 LYS A CA 1
ATOM 924 C C . LYS A 1 107 ? 37.147 33.006 38.069 1.00 40.01 106 LYS A C 1
ATOM 925 O O . LYS A 1 107 ? 37.339 34.216 38.153 1.00 40.58 106 LYS A O 1
ATOM 931 N N . GLU A 1 108 ? 35.982 32.465 38.407 1.00 38.00 107 GLU A N 1
ATOM 932 C CA . GLU A 1 108 ? 34.904 33.323 38.864 1.00 36.61 107 GLU A CA 1
ATOM 933 C C . GLU A 1 108 ? 34.558 33.074 40.306 1.00 35.93 107 GLU A C 1
ATOM 934 O O . GLU A 1 108 ? 34.969 32.099 40.901 1.00 35.18 107 GLU A O 1
ATOM 940 N N . LYS A 1 109 ? 33.821 34.002 40.885 1.00 36.74 108 LYS A N 1
ATOM 941 C CA . LYS A 1 109 ? 33.447 33.887 42.283 1.00 38.00 108 LYS A CA 1
ATOM 942 C C . LYS A 1 109 ? 32.281 32.881 42.413 1.00 33.96 108 LYS A C 1
ATOM 943 O O . LYS A 1 109 ? 31.330 32.946 41.661 1.00 32.90 108 LYS A O 1
ATOM 949 N N . GLY A 1 110 ? 32.353 31.943 43.346 1.00 32.57 109 GLY A N 1
ATOM 950 C CA . GLY A 1 110 ? 31.200 31.074 43.582 1.00 29.91 109 GLY A CA 1
ATOM 951 C C . GLY A 1 110 ? 31.530 29.826 44.344 1.00 26.58 109 GLY A C 1
ATOM 952 O O . GLY A 1 110 ? 32.605 29.716 44.922 1.00 26.02 109 GLY A O 1
ATOM 953 N N . LYS A 1 111 ? 30.584 28.879 44.356 1.00 26.01 110 LYS A N 1
ATOM 954 C CA . LYS A 1 111 ? 30.734 27.615 45.069 1.00 27.24 110 LYS A CA 1
ATOM 955 C C . LYS A 1 111 ? 31.137 26.474 44.121 1.00 24.84 110 LYS A C 1
ATOM 956 O O . LYS A 1 111 ? 31.696 26.707 43.068 1.00 24.65 110 LYS A O 1
ATOM 962 N N . ASP A 1 112 ? 30.857 25.239 44.493 1.00 24.75 111 ASP A N 1
ATOM 963 C CA . ASP A 1 112 ? 31.273 24.108 43.675 1.00 23.83 111 ASP A CA 1
ATOM 964 C C . ASP A 1 112 ? 30.377 23.843 42.438 1.00 20.34 111 ASP A C 1
ATOM 965 O O . ASP A 1 112 ? 29.276 24.334 42.324 1.00 18.23 111 ASP A O 1
ATOM 970 N N . VAL A 1 113 ? 30.875 22.974 41.558 1.00 19.02 112 VAL A N 1
ATOM 971 C CA . VAL A 1 113 ? 30.270 22.728 40.280 1.00 20.16 112 VAL A CA 1
ATOM 972 C C . VAL A 1 113 ? 30.114 21.224 40.068 1.00 20.01 112 VAL A C 1
ATOM 973 O O . VAL A 1 113 ? 31.099 20.460 40.165 1.00 19.94 112 VAL A O 1
ATOM 977 N N . TRP A 1 114 ? 28.870 20.804 39.808 1.00 18.76 113 TRP A N 1
ATOM 978 C CA . TRP A 1 114 ? 28.596 19.434 39.427 1.00 18.36 113 TRP A CA 1
ATOM 979 C C . TRP A 1 114 ? 28.501 19.196 37.938 1.00 17.51 113 TRP A C 1
ATOM 980 O O . TRP A 1 114 ? 27.633 19.726 37.270 1.00 16.99 113 TRP A O 1
ATOM 991 N N . ILE A 1 115 ? 29.368 18.295 37.433 1.00 17.42 114 ILE A N 1
ATOM 992 C CA . ILE A 1 115 ? 29.295 17.806 36.047 1.00 17.77 114 ILE A CA 1
ATOM 993 C C . ILE A 1 115 ? 28.357 16.556 36.008 1.00 18.06 114 ILE A C 1
ATOM 994 O O . ILE A 1 115 ? 28.738 15.484 36.405 1.00 21.32 114 ILE A O 1
ATOM 999 N N . VAL A 1 116 ? 27.169 16.727 35.480 1.00 18.90 115 VAL A N 1
ATOM 1000 C CA . VAL A 1 116 ? 26.102 15.714 35.577 1.00 19.63 115 VAL A CA 1
ATOM 1001 C C . VAL A 1 116 ? 26.278 14.632 34.521 1.00 22.02 115 VAL A C 1
ATOM 1002 O O . VAL A 1 116 ? 26.281 13.445 34.841 1.00 22.63 115 VAL A O 1
ATOM 1006 N N . GLY A 1 117 ? 26.530 15.041 33.282 1.00 22.50 116 GLY A N 1
ATOM 1007 C CA . GLY A 1 117 ? 26.617 14.090 32.175 1.00 24.27 116 GLY A CA 1
ATOM 1008 C C . GLY A 1 117 ? 26.235 14.767 30.880 1.00 22.40 116 GLY A C 1
ATOM 1009 O O . GLY A 1 117 ? 25.828 15.902 30.908 1.00 22.07 116 GLY A O 1
ATOM 1010 N N . GLY A 1 118 ? 26.337 14.079 29.740 1.00 21.25 117 GLY A N 1
ATOM 1011 C CA . GLY A 1 118 ? 26.752 12.680 29.658 1.00 20.49 117 GLY A CA 1
ATOM 1012 C C . GLY A 1 118 ? 28.245 12.480 29.450 1.00 20.65 117 GLY A C 1
ATOM 1013 O O . GLY A 1 118 ? 29.072 13.325 29.816 1.00 19.04 117 GLY A O 1
ATOM 1014 N N . ALA A 1 119 ? 28.592 11.346 28.847 1.00 20.87 118 ALA A N 1
ATOM 1015 C CA . ALA A 1 119 ? 29.999 10.961 28.617 1.00 20.22 118 ALA A CA 1
ATOM 1016 C C . ALA A 1 119 ? 30.806 11.964 27.782 1.00 20.18 118 ALA A C 1
ATOM 1017 O O . ALA A 1 119 ? 31.977 12.154 28.055 1.00 21.08 118 ALA A O 1
ATOM 1019 N N . LYS A 1 120 ? 30.159 12.646 26.819 1.00 20.59 119 LYS A N 1
ATOM 1020 C CA . LYS A 1 120 ? 30.819 13.681 25.993 1.00 20.82 119 LYS A CA 1
ATOM 1021 C C . LYS A 1 120 ? 31.182 14.941 26.723 1.00 19.09 119 LYS A C 1
ATOM 1022 O O . LYS A 1 120 ? 32.025 15.710 26.254 1.00 19.98 119 LYS A O 1
ATOM 1028 N N . ILE A 1 121 ? 30.514 15.200 27.845 1.00 22.14 120 ILE A N 1
ATOM 1029 C CA . ILE A 1 121 ? 30.854 16.296 28.736 1.00 20.21 120 ILE A CA 1
ATOM 1030 C C . ILE A 1 121 ? 31.927 15.890 29.770 1.00 21.51 120 ILE A C 1
ATOM 1031 O O . ILE A 1 121 ? 32.922 16.585 30.003 1.00 19.92 120 ILE A O 1
ATOM 1036 N N . ILE A 1 122 ? 31.748 14.703 30.333 1.00 20.72 121 ILE A N 1
ATOM 1037 C CA . ILE A 1 122 ? 32.584 14.204 31.421 1.00 19.76 121 ILE A CA 1
ATOM 1038 C C . ILE A 1 122 ? 33.964 13.783 30.932 1.00 21.16 121 ILE A C 1
ATOM 1039 O O . ILE A 1 122 ? 34.938 14.157 31.522 1.00 21.41 121 ILE A O 1
ATOM 1044 N N . ASP A 1 123 ? 34.035 13.020 29.849 1.00 19.62 122 ASP A N 1
ATOM 1045 C CA . ASP A 1 123 ? 35.293 12.449 29.407 1.00 19.56 122 ASP A CA 1
ATOM 1046 C C . ASP A 1 123 ? 36.348 13.515 29.129 1.00 19.37 122 ASP A C 1
ATOM 1047 O O . ASP A 1 123 ? 37.470 13.366 29.581 1.00 19.54 122 ASP A O 1
ATOM 1052 N N . PRO A 1 124 ? 36.013 14.587 28.384 1.00 20.49 123 PRO A N 1
ATOM 1053 C CA . PRO A 1 124 ? 37.071 15.576 28.188 1.00 17.87 123 PRO A CA 1
ATOM 1054 C C . PRO A 1 124 ? 37.578 16.236 29.453 1.00 18.53 123 PRO A C 1
ATOM 1055 O O . PRO A 1 124 ? 38.742 16.647 29.484 1.00 19.26 123 PRO A O 1
ATOM 1059 N N . LEU A 1 125 ? 36.693 16.438 30.436 1.00 19.75 124 LEU A N 1
ATOM 1060 C CA . LEU A 1 125 ? 37.070 17.061 31.686 1.00 19.16 124 LEU A CA 1
ATOM 1061 C C . LEU A 1 125 ? 37.986 16.178 32.519 1.00 18.05 124 LEU A C 1
ATOM 1062 O O . LEU A 1 125 ? 38.918 16.687 33.146 1.00 20.10 124 LEU A O 1
ATOM 1067 N N . VAL A 1 126 ? 37.785 14.849 32.506 1.00 17.68 125 VAL A N 1
ATOM 1068 C CA . VAL A 1 126 ? 38.716 13.932 33.149 1.00 18.85 125 VAL A CA 1
ATOM 1069 C C . VAL A 1 126 ? 40.073 13.934 32.424 1.00 20.22 125 VAL A C 1
ATOM 1070 O O . VAL A 1 126 ? 41.138 14.036 33.058 1.00 19.80 125 VAL A O 1
ATOM 1074 N N A GLN A 1 127 ? 40.039 13.838 31.090 0.50 20.13 126 GLN A N 1
ATOM 1075 N N B GLN A 1 127 ? 40.006 13.870 31.095 0.50 21.68 126 GLN A N 1
ATOM 1076 C CA A GLN A 1 127 ? 41.264 13.867 30.289 0.50 18.53 126 GLN A CA 1
ATOM 1077 C CA B GLN A 1 127 ? 41.177 13.870 30.231 0.50 21.35 126 GLN A CA 1
ATOM 1078 C C A GLN A 1 127 ? 42.075 15.100 30.633 0.50 19.81 126 GLN A C 1
ATOM 1079 C C B GLN A 1 127 ? 42.049 15.105 30.493 0.50 21.21 126 GLN A C 1
ATOM 1080 O O A GLN A 1 127 ? 43.290 15.013 30.783 0.50 21.71 126 GLN A O 1
ATOM 1081 O O B GLN A 1 127 ? 43.279 15.019 30.458 0.50 22.82 126 GLN A O 1
ATOM 1092 N N . ALA A 1 128 ? 41.402 16.244 30.754 1.00 19.97 127 ALA A N 1
ATOM 1093 C CA . ALA A 1 128 ? 42.069 17.49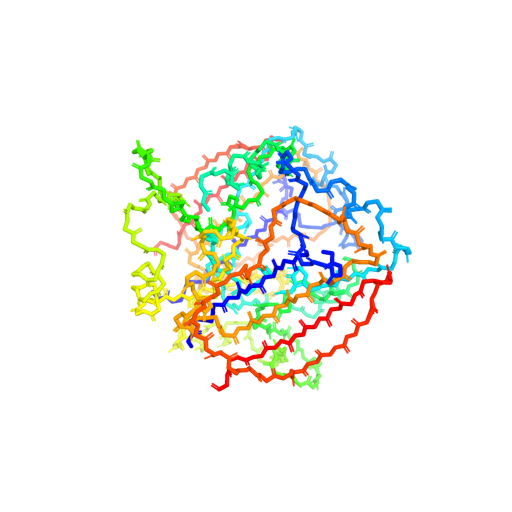5 31.098 1.00 19.87 127 ALA A CA 1
ATOM 1094 C C . ALA A 1 128 ? 42.464 17.588 32.587 1.00 20.63 127 ALA A C 1
ATOM 1095 O O . ALA A 1 128 ? 43.092 18.542 32.981 1.00 19.69 127 ALA A O 1
ATOM 1097 N N . ASN A 1 129 ? 42.157 16.576 33.408 1.00 20.55 128 ASN A N 1
ATOM 1098 C CA . ASN A 1 129 ? 42.493 16.588 34.839 1.00 21.35 128 ASN A CA 1
ATOM 1099 C C . ASN A 1 129 ? 41.820 17.753 35.532 1.00 19.71 128 ASN A C 1
ATOM 1100 O O . ASN A 1 129 ? 42.422 18.380 36.383 1.00 19.33 128 ASN A O 1
ATOM 1105 N N . LEU A 1 130 ? 40.575 18.061 35.155 1.00 19.34 129 LEU A N 1
ATOM 1106 C CA . LEU A 1 130 ? 39.859 19.222 35.716 1.00 20.04 129 LEU A CA 1
ATOM 1107 C C . LEU A 1 130 ? 38.810 18.857 36.777 1.00 22.35 129 LEU A C 1
ATOM 1108 O O . LEU A 1 130 ? 38.188 19.756 37.375 1.00 22.03 129 LEU A O 1
ATOM 1113 N N . ILE A 1 131 ? 38.577 17.559 36.989 1.00 21.12 130 ILE A N 1
ATOM 1114 C CA . ILE A 1 131 ? 37.720 17.112 38.082 1.00 17.98 130 ILE A CA 1
ATOM 1115 C C . ILE A 1 131 ? 38.539 17.088 39.406 1.00 18.91 130 ILE A C 1
ATOM 1116 O O . ILE A 1 131 ? 39.581 16.407 39.499 1.00 19.65 130 ILE A O 1
ATOM 1121 N N . ASP A 1 132 ? 38.057 17.791 40.411 1.00 17.92 131 ASP A N 1
ATOM 1122 C CA . ASP A 1 132 ? 38.659 17.775 41.778 1.00 16.95 131 ASP A CA 1
ATOM 1123 C C . ASP A 1 132 ? 38.249 16.606 42.652 1.00 19.13 131 ASP A C 1
ATOM 1124 O O . ASP A 1 132 ? 39.081 16.049 43.366 1.00 19.77 131 ASP A O 1
ATOM 1129 N N . THR A 1 133 ? 36.972 16.262 42.620 1.00 20.67 132 THR A N 1
ATOM 1130 C CA . THR A 1 133 ? 36.427 15.151 43.376 1.00 20.81 132 THR A CA 1
ATOM 1131 C C . THR A 1 133 ? 35.554 14.285 42.502 1.00 21.03 132 THR A C 1
ATOM 1132 O O . THR A 1 133 ? 34.658 14.778 41.777 1.00 16.10 132 THR A O 1
ATOM 1136 N N . TYR A 1 134 ? 35.821 12.977 42.604 1.00 19.06 133 TYR A N 1
ATOM 1137 C CA . TYR A 1 134 ? 35.070 11.914 41.923 1.00 19.45 133 TYR A CA 1
ATOM 1138 C C . TYR A 1 134 ? 34.298 11.136 42.981 1.00 19.44 133 TYR A C 1
ATOM 1139 O O . TYR A 1 134 ? 34.879 10.577 43.902 1.00 17.49 133 TYR A O 1
ATOM 1148 N N . ILE A 1 135 ? 32.980 11.107 42.854 1.00 18.33 134 ILE A N 1
ATOM 1149 C CA . ILE A 1 135 ? 32.134 10.211 43.661 1.00 20.84 134 ILE A CA 1
ATOM 1150 C C . ILE A 1 135 ? 31.517 9.226 42.687 1.00 20.37 134 ILE A C 1
ATOM 1151 O O . ILE A 1 135 ? 30.581 9.543 41.978 1.00 16.93 134 ILE A O 1
ATOM 1156 N N . LEU A 1 136 ? 32.084 8.030 42.627 1.00 18.59 135 LEU A N 1
ATOM 1157 C CA . LEU A 1 136 ? 31.716 7.056 41.599 1.00 17.47 135 LEU A CA 1
ATOM 1158 C C . LEU A 1 136 ? 31.016 5.889 42.296 1.00 16.65 135 LEU A C 1
ATOM 1159 O O . LEU A 1 136 ? 31.589 5.268 43.224 1.00 16.96 135 LEU A O 1
ATOM 1164 N N . THR A 1 137 ? 29.785 5.608 41.858 1.00 17.45 136 THR A N 1
ATOM 1165 C CA . THR A 1 137 ? 28.905 4.614 42.524 1.00 16.82 136 THR A CA 1
ATOM 1166 C C . THR A 1 137 ? 28.778 3.439 41.604 1.00 18.34 136 THR A C 1
ATOM 1167 O O . THR A 1 137 ? 28.313 3.610 40.497 1.00 18.89 136 THR A O 1
ATOM 1171 N N . THR A 1 138 ? 29.293 2.273 42.001 1.00 18.32 137 THR A N 1
ATOM 1172 C CA . THR A 1 138 ? 29.201 1.095 41.194 1.00 16.35 137 THR A CA 1
ATOM 1173 C C . THR A 1 138 ? 28.044 0.244 41.658 1.00 16.53 137 THR A C 1
ATOM 1174 O O . THR A 1 138 ? 27.925 -0.119 42.833 1.00 18.04 137 THR A O 1
ATOM 1178 N N . VAL A 1 139 ? 27.223 -0.148 40.698 1.00 16.84 138 VAL A N 1
ATOM 1179 C CA . VAL A 1 139 ? 25.998 -0.886 40.943 1.00 17.43 138 VAL A CA 1
ATOM 1180 C C . VAL A 1 139 ? 26.345 -2.350 40.662 1.00 18.29 138 VAL A C 1
ATOM 1181 O O . VAL A 1 139 ? 27.073 -2.617 39.677 1.00 18.59 138 VAL A O 1
ATOM 1185 N N . PRO A 1 140 ? 25.813 -3.304 41.482 1.00 14.64 139 PRO A N 1
ATOM 1186 C CA . PRO A 1 140 ? 26.193 -4.725 41.363 1.00 16.28 139 PRO A CA 1
ATOM 1187 C C . PRO A 1 140 ? 25.531 -5.468 40.187 1.00 12.19 139 PRO A C 1
ATOM 1188 O O . PRO A 1 140 ? 24.708 -6.359 40.345 1.00 17.34 139 PRO A O 1
ATOM 1192 N N . ILE A 1 141 ? 25.988 -5.102 38.992 1.00 14.45 140 ILE A N 1
ATOM 1193 C CA . ILE A 1 141 ? 25.470 -5.605 37.731 1.00 15.18 140 ILE A CA 1
ATOM 1194 C C . ILE A 1 141 ? 26.494 -5.415 36.634 1.00 15.53 140 ILE A C 1
ATOM 1195 O O . ILE A 1 141 ? 27.233 -4.379 36.587 1.00 17.17 140 ILE A O 1
ATOM 1200 N N . PHE A 1 142 ? 26.674 -6.453 35.819 1.00 18.26 141 PHE A N 1
ATOM 1201 C CA . PHE A 1 142 ? 27.283 -6.265 34.480 1.00 17.07 141 PHE A CA 1
ATOM 1202 C C . PHE A 1 142 ? 26.135 -5.966 33.511 1.00 13.86 141 PHE A C 1
ATOM 1203 O O . PHE A 1 142 ? 25.232 -6.799 33.343 1.00 16.33 141 PHE A O 1
ATOM 1211 N N A LEU A 1 143 ? 26.160 -4.799 32.875 0.50 15.71 142 LEU A N 1
ATOM 1212 N N B LEU A 1 143 ? 26.114 -4.780 32.897 0.50 14.67 142 LEU A N 1
ATOM 1213 C CA A LEU A 1 143 ? 25.077 -4.403 31.978 0.50 16.49 142 LEU A CA 1
ATOM 1214 C CA B LEU A 1 143 ? 25.013 -4.447 31.982 0.50 14.63 142 LEU A CA 1
ATOM 1215 C C A LEU A 1 143 ? 25.237 -5.053 30.587 0.50 15.63 142 LEU A C 1
ATOM 1216 C C B LEU A 1 143 ? 25.228 -5.054 30.568 0.50 14.46 142 LEU A C 1
ATOM 1217 O O A LEU A 1 143 ? 24.250 -5.419 29.933 0.50 17.42 142 LEU A O 1
ATOM 1218 O O B LEU A 1 143 ? 24.261 -5.402 29.879 0.50 16.42 142 LEU A O 1
ATOM 1227 N N . GLY A 1 144 ? 26.487 -5.230 30.173 1.00 17.24 143 GLY A N 1
ATOM 1228 C CA . GLY A 1 144 ? 26.828 -6.006 28.948 1.00 16.22 143 GLY A CA 1
ATOM 1229 C C . GLY A 1 144 ? 26.794 -5.209 27.643 1.00 15.65 143 GLY A C 1
ATOM 1230 O O . GLY A 1 144 ? 27.238 -5.682 26.613 1.00 14.88 143 GLY A O 1
ATOM 1231 N N . SER A 1 145 ? 26.236 -3.992 27.697 1.00 17.74 144 SER A N 1
ATOM 1232 C CA . SER A 1 145 ? 26.139 -3.088 26.530 1.00 16.52 144 SER A CA 1
ATOM 1233 C C . SER A 1 145 ? 25.555 -1.766 27.047 1.00 18.11 144 SER A C 1
ATOM 1234 O O . SER A 1 145 ? 25.138 -1.679 28.212 1.00 18.24 144 SER A O 1
ATOM 1237 N N . GLY A 1 146 ? 25.526 -0.748 26.195 1.00 16.76 145 GLY A N 1
ATOM 1238 C CA . GLY A 1 146 ? 24.957 0.541 26.559 1.00 17.46 145 GLY A CA 1
ATOM 1239 C C . GLY A 1 146 ? 25.919 1.694 26.340 1.00 18.36 145 GLY A C 1
ATOM 1240 O O . GLY A 1 146 ? 26.833 1.594 25.535 1.00 20.61 145 GLY A O 1
ATOM 1241 N N . ILE A 1 147 ? 25.730 2.762 27.107 1.00 18.39 146 ILE A N 1
ATOM 1242 C CA . ILE A 1 147 ? 26.590 3.965 27.046 1.00 18.73 146 ILE A CA 1
ATOM 1243 C C . ILE A 1 147 ? 27.679 3.867 28.096 1.00 15.86 146 ILE A C 1
ATOM 1244 O O . ILE A 1 147 ? 27.415 3.761 29.306 1.00 16.78 146 ILE A O 1
ATOM 1249 N N . ARG A 1 148 ? 28.915 3.847 27.625 1.00 16.67 147 ARG A N 1
ATOM 1250 C CA . ARG A 1 148 ? 30.040 3.632 28.526 1.00 18.01 147 ARG A CA 1
ATOM 1251 C C . ARG A 1 148 ? 30.628 5.001 28.887 1.00 18.77 147 ARG A C 1
ATOM 1252 O O . ARG A 1 148 ? 30.722 5.879 28.037 1.00 20.97 147 ARG A O 1
ATOM 1260 N N . LEU A 1 149 ? 30.970 5.168 30.164 1.00 18.00 148 LEU A N 1
ATOM 1261 C CA . LEU A 1 149 ? 31.750 6.307 30.620 1.00 18.76 148 LEU A CA 1
ATOM 1262 C C . LEU A 1 149 ? 33.257 5.986 30.640 1.00 16.92 148 LEU A C 1
ATOM 1263 O O . LEU A 1 149 ? 33.668 4.842 30.878 1.00 18.95 148 LEU A O 1
ATOM 1268 N N . PHE A 1 150 ? 34.091 7.006 30.432 1.00 17.31 149 PHE A N 1
ATOM 1269 C CA . PHE A 1 150 ? 35.548 6.819 30.313 1.00 17.41 149 PHE A CA 1
ATOM 1270 C C . PHE A 1 150 ? 35.961 5.797 29.257 1.00 17.46 149 PHE A C 1
ATOM 1271 O O . PHE A 1 150 ? 36.845 4.980 29.488 1.00 21.06 149 PHE A O 1
ATOM 1279 N N . ASP A 1 151 ? 35.309 5.829 28.088 1.00 18.93 150 ASP A N 1
ATOM 1280 C CA . ASP A 1 151 ? 35.561 4.860 27.055 1.00 19.79 150 ASP A CA 1
ATOM 1281 C C . ASP A 1 151 ? 37.024 4.891 26.663 1.00 18.59 150 ASP A C 1
ATOM 1282 O O . ASP A 1 151 ? 37.728 3.873 26.672 1.00 22.27 150 ASP A O 1
ATOM 1287 N N . ARG A 1 152 ? 37.550 6.061 26.321 1.00 18.55 151 ARG A N 1
ATOM 1288 C CA . ARG A 1 152 ? 38.927 6.050 25.843 1.00 17.86 151 ARG A CA 1
ATOM 1289 C C . ARG A 1 152 ? 39.485 7.453 25.994 1.00 19.41 151 ARG A C 1
ATOM 1290 O O . ARG A 1 152 ? 39.439 8.243 25.093 1.00 18.69 151 ARG A O 1
ATOM 1298 N N . LEU A 1 153 ? 39.966 7.753 27.188 1.00 19.10 152 LEU A N 1
ATOM 1299 C CA . LEU A 1 153 ? 40.423 9.066 27.506 1.00 18.61 152 LEU A CA 1
ATOM 1300 C C . LEU A 1 153 ? 41.727 9.410 26.775 1.00 20.20 152 LEU A C 1
ATOM 1301 O O . LEU A 1 153 ? 41.996 10.570 26.629 1.00 18.79 152 LEU A O 1
ATOM 1306 N N . GLU A 1 154 ? 42.529 8.425 26.363 1.00 18.22 153 GLU A N 1
ATOM 1307 C CA . GLU A 1 154 ? 43.790 8.664 25.640 1.00 20.43 153 GLU A CA 1
ATOM 1308 C C . GLU A 1 154 ? 44.854 9.491 26.398 1.00 21.37 153 GLU A C 1
ATOM 1309 O O . GLU A 1 154 ? 45.763 10.061 25.787 1.00 23.34 153 GLU A O 1
ATOM 1315 N N . GLU A 1 155 ? 44.737 9.563 27.723 1.00 21.37 154 GLU A N 1
ATOM 1316 C CA . GLU A 1 155 ? 45.749 10.157 28.612 1.00 22.37 154 GLU A CA 1
ATOM 1317 C C . GLU A 1 155 ? 45.680 9.307 29.886 1.00 21.21 154 GLU A C 1
ATOM 1318 O O . GLU A 1 155 ? 44.595 8.810 30.225 1.00 18.45 154 GLU A O 1
ATOM 1324 N N . GLN A 1 156 ? 46.812 9.155 30.566 1.00 19.08 155 GLN A N 1
ATOM 1325 C CA . GLN A 1 156 ? 46.827 8.613 31.919 1.00 18.13 155 GLN A CA 1
ATOM 1326 C C . GLN A 1 156 ? 46.456 9.718 32.863 1.00 19.46 155 GLN A C 1
ATOM 1327 O O . GLN A 1 156 ? 47.053 10.824 32.835 1.00 18.62 155 GLN A O 1
ATOM 1333 N N . VAL A 1 157 ? 45.518 9.418 33.744 1.00 20.36 156 VAL A N 1
ATOM 1334 C CA . VAL A 1 157 ? 45.090 10.400 34.759 1.00 18.32 156 VAL A CA 1
ATOM 1335 C C . VAL A 1 157 ? 45.153 9.721 36.141 1.00 18.03 156 VAL A C 1
ATOM 1336 O O . VAL A 1 157 ? 44.238 9.026 36.541 1.00 15.24 156 VAL A O 1
ATOM 1340 N N . PRO A 1 158 ? 46.299 9.826 36.818 1.00 16.86 157 PRO A N 1
ATOM 1341 C CA . PRO A 1 158 ? 46.385 9.331 38.198 1.00 17.65 157 PRO A CA 1
ATOM 1342 C C . PRO A 1 158 ? 45.484 10.132 39.135 1.00 18.86 157 PRO A C 1
ATOM 1343 O O . PRO A 1 158 ? 45.425 11.385 39.033 1.00 17.96 157 PRO A O 1
ATOM 1347 N N . VAL A 1 159 ? 44.848 9.436 40.058 1.00 15.75 158 VAL A N 1
ATOM 1348 C CA . VAL A 1 159 ? 44.011 10.058 41.117 1.00 17.12 158 VAL A CA 1
ATOM 1349 C C . VAL A 1 159 ? 44.365 9.431 42.477 1.00 16.65 158 VAL A C 1
ATOM 1350 O O . VAL A 1 159 ? 45.169 8.497 42.562 1.00 16.72 158 VAL A O 1
ATOM 1354 N N . ARG A 1 160 ? 43.770 9.962 43.540 1.00 17.99 159 ARG A N 1
ATOM 1355 C CA . ARG A 1 160 ? 43.984 9.468 44.906 1.00 17.99 159 ARG A CA 1
ATOM 1356 C C . ARG A 1 160 ? 42.722 9.021 45.581 1.00 17.64 159 ARG A C 1
ATOM 1357 O O . ARG A 1 160 ? 41.703 9.698 45.528 1.00 15.85 159 ARG A O 1
ATOM 1365 N N . LEU A 1 161 ? 42.744 7.842 46.187 1.00 17.71 160 LEU A N 1
ATOM 1366 C CA . LEU A 1 161 ? 41.553 7.355 46.894 1.00 15.63 160 LEU A CA 1
ATOM 1367 C C . LEU A 1 161 ? 41.455 8.048 48.243 1.00 18.94 160 LEU A C 1
ATOM 1368 O O . LEU A 1 161 ? 42.348 7.919 49.066 1.00 18.81 160 LEU A O 1
ATOM 1373 N N . ILE A 1 162 ? 40.356 8.794 48.430 1.00 18.03 161 ILE A N 1
ATOM 1374 C CA . ILE A 1 162 ? 39.976 9.446 49.698 1.00 19.25 161 ILE A CA 1
ATOM 1375 C C . ILE A 1 162 ? 39.143 8.502 50.608 1.00 20.19 161 ILE A C 1
ATOM 1376 O O . ILE A 1 162 ? 39.229 8.562 51.815 1.00 19.55 161 ILE A O 1
ATOM 1381 N N . ASP A 1 163 ? 38.271 7.677 50.038 1.00 18.93 162 ASP A N 1
ATOM 1382 C CA . ASP A 1 163 ? 37.377 6.863 50.859 1.00 17.40 162 ASP A CA 1
ATOM 1383 C C . ASP A 1 163 ? 36.668 5.882 50.000 1.00 14.52 162 ASP A C 1
ATOM 1384 O O . ASP A 1 163 ? 36.602 6.053 48.812 1.00 15.98 162 ASP A O 1
ATOM 1389 N N . VAL A 1 164 ? 36.164 4.811 50.606 1.00 16.34 163 VAL A N 1
ATOM 1390 C CA . VAL A 1 164 ? 35.340 3.833 49.898 1.00 17.77 163 VAL A CA 1
ATOM 1391 C C . VAL A 1 164 ? 34.404 3.194 50.910 1.00 15.89 163 VAL A C 1
ATOM 1392 O O . VAL A 1 164 ? 34.784 2.995 52.096 1.00 15.57 163 VAL A O 1
ATOM 1396 N N . TYR A 1 165 ? 33.157 2.972 50.498 1.00 16.90 164 TYR A N 1
ATOM 1397 C CA . TYR A 1 165 ? 32.207 2.276 51.344 1.00 16.75 164 TYR A CA 1
ATOM 1398 C C . TYR A 1 165 ? 31.071 1.767 50.513 1.00 17.79 164 TYR A C 1
ATOM 1399 O O . TYR A 1 165 ? 30.947 2.109 49.296 1.00 18.72 164 TYR A O 1
ATOM 1408 N N A GLN A 1 166 ? 30.241 0.955 51.164 0.50 16.96 165 GLN A N 1
ATOM 1409 N N B GLN A 1 166 ? 30.258 0.925 51.131 0.50 17.49 165 GLN A N 1
ATOM 1410 C CA A GLN A 1 166 ? 29.081 0.275 50.544 0.50 17.54 165 GLN A CA 1
ATOM 1411 C CA B GLN A 1 166 ? 29.060 0.390 50.477 0.50 18.35 165 GLN A CA 1
ATOM 1412 C C A GLN A 1 166 ? 27.762 0.704 51.199 0.50 18.40 165 GLN A C 1
ATOM 1413 C C B GLN A 1 166 ? 27.814 0.923 51.159 0.50 18.28 165 GLN A C 1
ATOM 1414 O O A GLN A 1 166 ? 27.667 0.781 52.429 0.50 18.12 165 GLN A O 1
ATOM 1415 O O B GLN A 1 166 ? 27.829 1.306 52.337 0.50 16.25 165 GLN A O 1
ATOM 1426 N N . LYS A 1 167 ? 26.750 0.967 50.387 1.00 18.34 166 LYS A N 1
ATOM 1427 C CA . LYS A 1 167 ? 25.380 1.171 50.887 1.00 19.32 166 LYS A CA 1
ATOM 1428 C C . LYS A 1 167 ? 24.447 0.430 49.934 1.00 19.12 166 LYS A C 1
ATOM 1429 O O . LYS A 1 167 ? 24.508 0.648 48.711 1.00 19.35 166 LYS A O 1
ATOM 1435 N N . ASN A 1 168 ? 23.596 -0.440 50.473 1.00 19.18 167 ASN A N 1
ATOM 1436 C CA . ASN A 1 168 ? 22.649 -1.163 49.632 1.00 17.87 167 ASN A CA 1
ATOM 1437 C C . ASN A 1 168 ? 23.328 -1.915 48.473 1.00 17.02 167 ASN A C 1
ATOM 1438 O O . ASN A 1 168 ? 22.799 -2.002 47.367 1.00 18.95 167 ASN A O 1
ATOM 1443 N N . GLU A 1 169 ? 24.502 -2.471 48.754 1.00 17.87 168 GLU A N 1
ATOM 1444 C CA . GLU A 1 169 ? 25.388 -3.219 47.797 1.00 17.49 168 GLU A CA 1
ATOM 1445 C C . GLU A 1 169 ? 25.989 -2.401 46.670 1.00 16.62 168 GLU A C 1
ATOM 1446 O O . GLU A 1 169 ? 26.649 -2.952 45.795 1.00 18.02 168 GLU A O 1
ATOM 1452 N N . LEU A 1 170 ? 25.754 -1.097 46.696 1.00 18.42 169 LEU A N 1
ATOM 1453 C CA . LEU A 1 170 ? 26.450 -0.105 45.859 1.00 18.89 169 LEU A CA 1
ATOM 1454 C C . LEU A 1 170 ? 27.806 0.283 46.483 1.00 19.38 169 LEU A C 1
ATOM 1455 O O . LEU A 1 170 ? 27.904 0.467 47.707 1.00 16.35 169 LEU A O 1
ATOM 1460 N N . VAL A 1 171 ? 28.847 0.344 45.652 1.00 15.86 170 VAL A N 1
ATOM 1461 C CA . VAL A 1 171 ? 30.157 0.765 46.083 1.00 16.08 170 VAL A CA 1
ATOM 1462 C C . VAL A 1 171 ? 30.288 2.230 45.748 1.00 15.40 170 VAL A C 1
ATOM 1463 O O . VAL A 1 171 ? 30.172 2.656 44.591 1.00 17.37 170 VAL A O 1
ATOM 1467 N N . TYR A 1 172 ? 30.540 2.987 46.784 1.00 16.41 171 TYR A N 1
ATOM 1468 C CA . TYR A 1 172 ? 30.843 4.406 46.664 1.00 14.75 171 TYR A CA 1
ATOM 1469 C C . TYR A 1 172 ? 32.326 4.632 46.791 1.00 15.86 171 TYR A C 1
ATOM 1470 O O . TYR A 1 172 ? 32.908 4.405 47.872 1.00 17.23 171 TYR A O 1
ATOM 1479 N N . SER A 1 173 ? 32.972 4.997 45.681 1.00 17.87 172 SER A N 1
ATOM 1480 C CA . SER A 1 173 ? 34.417 5.268 45.642 1.00 19.64 172 SER A CA 1
ATOM 1481 C C . SER A 1 173 ? 34.626 6.749 45.443 1.00 21.78 172 SER A C 1
ATOM 1482 O O . SER A 1 173 ? 34.118 7.309 44.500 1.00 22.64 172 SER A O 1
ATOM 1485 N N A ILE A 1 174 ? 35.393 7.356 46.340 0.50 19.15 173 ILE A N 1
ATOM 1486 N N B ILE A 1 174 ? 35.415 7.343 46.334 0.50 18.23 173 ILE A N 1
ATOM 1487 C CA A ILE A 1 174 ? 35.616 8.782 46.339 0.50 20.05 173 ILE A CA 1
ATOM 1488 C CA B ILE A 1 174 ? 35.645 8.771 46.383 0.50 18.72 173 ILE A CA 1
ATOM 1489 C C A ILE A 1 174 ? 37.093 9.038 46.094 0.50 18.64 173 ILE A C 1
ATOM 1490 C C B ILE A 1 174 ? 37.114 9.009 46.083 0.50 17.77 173 ILE A C 1
ATOM 1491 O O A ILE A 1 174 ? 37.940 8.668 46.907 0.50 16.84 173 ILE A O 1
ATOM 1492 O O B ILE A 1 174 ? 37.983 8.594 46.850 0.50 16.02 173 ILE A O 1
ATOM 1501 N N . TYR A 1 175 ? 37.385 9.645 44.946 1.00 19.14 174 TYR A N 1
ATOM 1502 C CA . TYR A 1 175 ? 38.765 9.935 44.520 1.00 20.43 174 TYR A CA 1
ATOM 1503 C C . TYR A 1 175 ? 38.958 11.422 44.464 1.00 17.66 174 TYR A C 1
ATOM 1504 O O . TYR A 1 175 ? 38.028 12.204 44.275 1.00 20.51 174 TYR A O 1
ATOM 1513 N N . GLN A 1 176 ? 40.198 11.832 44.628 1.00 19.28 175 GLN A N 1
ATOM 1514 C CA . GLN A 1 176 ? 40.549 13.209 44.508 1.00 19.43 175 GLN A CA 1
ATOM 1515 C C . GLN A 1 176 ? 41.654 13.347 43.452 1.00 20.73 175 GLN A C 1
ATOM 1516 O O . GLN A 1 176 ? 42.477 12.448 43.250 1.00 20.25 175 GLN A O 1
ATOM 1522 N N . ARG A 1 177 ? 41.623 14.496 42.801 1.00 21.77 176 ARG A N 1
ATOM 1523 C CA . ARG A 1 177 ? 42.685 14.941 41.865 1.00 24.04 176 ARG A CA 1
ATOM 1524 C C . ARG A 1 177 ? 44.037 14.828 42.586 1.00 23.84 176 ARG A C 1
ATOM 1525 O O . ARG A 1 177 ? 44.159 15.214 43.736 1.00 23.21 176 ARG A O 1
ATOM 1533 N N . GLY A 1 178 ? 45.001 14.257 41.910 1.00 24.46 177 GLY A N 1
ATOM 1534 C CA . GLY A 1 178 ? 46.351 14.030 42.414 1.00 28.70 177 GLY A CA 1
ATOM 1535 C C . GLY A 1 178 ? 47.023 15.362 42.661 1.00 34.21 177 GLY A C 1
ATOM 1536 O O . GLY A 1 178 ? 46.719 16.329 41.959 1.00 34.73 177 GLY A O 1
ATOM 1538 N N . ALA B 1 3 ? 26.740 45.256 50.955 1.00 43.58 2 ALA B N 1
ATOM 1539 C CA . ALA B 1 3 ? 27.289 44.697 52.222 1.00 41.70 2 ALA B CA 1
ATOM 1540 C C . ALA B 1 3 ? 26.630 43.341 52.569 1.00 40.46 2 ALA B C 1
ATOM 1541 O O . ALA B 1 3 ? 25.945 42.718 51.723 1.00 39.35 2 ALA B O 1
ATOM 1543 N N . ARG B 1 4 ? 26.888 42.884 53.798 1.00 38.38 3 ARG B N 1
ATOM 1544 C CA . ARG B 1 4 ? 26.203 41.739 54.394 1.00 36.43 3 ARG B CA 1
ATOM 1545 C C . ARG B 1 4 ? 24.833 42.206 54.814 1.00 34.44 3 ARG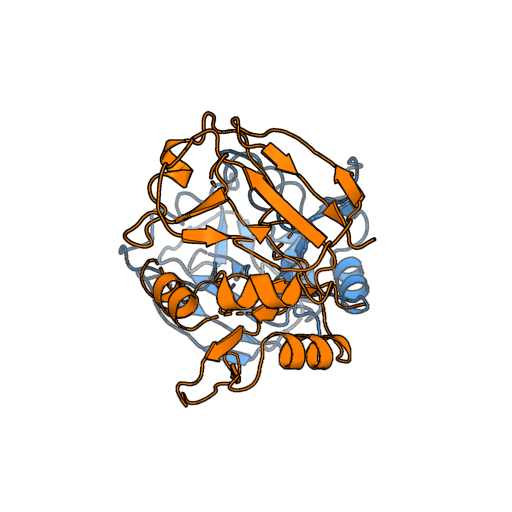 B C 1
ATOM 1546 O O . ARG B 1 4 ? 24.719 42.996 55.759 1.00 36.03 3 ARG B O 1
ATOM 1554 N N . LYS B 1 5 ? 23.800 41.741 54.119 1.00 30.78 4 LYS B N 1
ATOM 1555 C CA . LYS B 1 5 ? 22.468 42.108 54.490 1.00 29.38 4 LYS B CA 1
ATOM 1556 C C . LYS B 1 5 ? 21.920 41.119 55.539 1.00 24.65 4 LYS B C 1
ATOM 1557 O O . LYS B 1 5 ? 22.130 39.916 55.452 1.00 21.68 4 LYS B O 1
ATOM 1563 N N . VAL B 1 6 ? 21.222 41.679 56.517 1.00 24.34 5 VAL B N 1
ATOM 1564 C CA . VAL B 1 6 ? 20.582 40.938 57.592 1.00 21.46 5 VAL B CA 1
ATOM 1565 C C . VAL B 1 6 ? 19.119 40.793 57.218 1.00 22.41 5 VAL B C 1
ATOM 1566 O O . VAL B 1 6 ? 18.437 41.790 56.975 1.00 19.02 5 VAL B O 1
ATOM 1570 N N . ILE B 1 7 ? 18.650 39.546 57.193 1.00 21.43 6 ILE B N 1
ATOM 1571 C CA . ILE B 1 7 ? 17.367 39.169 56.613 1.00 21.40 6 ILE B CA 1
ATOM 1572 C C . ILE B 1 7 ? 16.476 38.509 57.646 1.00 19.48 6 ILE B C 1
ATOM 1573 O O . ILE B 1 7 ? 16.923 37.650 58.369 1.00 19.32 6 ILE B O 1
ATOM 1578 N N A LEU B 1 8 ? 15.215 38.915 57.689 0.50 18.79 7 LEU B N 1
ATOM 1579 N N B LEU B 1 8 ? 15.228 38.976 57.757 0.50 19.24 7 LEU B N 1
ATOM 1580 C CA A LEU B 1 8 ? 14.209 38.222 58.486 0.50 19.35 7 LEU B CA 1
ATOM 1581 C CA B LEU B 1 8 ? 14.156 38.223 58.445 0.50 20.27 7 LEU B CA 1
ATOM 1582 C C A LEU B 1 8 ? 13.222 37.510 57.551 0.50 19.90 7 LEU B C 1
ATOM 1583 C C B LEU B 1 8 ? 13.332 37.467 57.419 0.50 20.71 7 LEU B C 1
ATOM 1584 O O A LEU B 1 8 ? 12.606 38.152 56.728 0.50 22.37 7 LEU B O 1
ATOM 1585 O O B LEU B 1 8 ? 12.947 38.026 56.400 0.50 22.88 7 LEU B O 1
ATOM 1594 N N . PHE B 1 9 ? 13.096 36.193 57.667 1.00 21.81 8 PHE B N 1
ATOM 1595 C CA . PHE B 1 9 ? 12.211 35.395 56.824 1.00 22.86 8 PHE B CA 1
ATOM 1596 C C . PHE B 1 9 ? 11.352 34.584 57.779 1.00 22.89 8 PHE B C 1
ATOM 1597 O O . PHE B 1 9 ? 11.842 33.661 58.430 1.00 27.93 8 PHE B O 1
ATOM 1605 N N . ILE B 1 10 ? 10.089 34.966 57.920 1.00 23.85 9 ILE B N 1
ATOM 1606 C CA . ILE B 1 10 ? 9.244 34.376 58.939 1.00 23.68 9 ILE B CA 1
ATOM 1607 C C . ILE B 1 10 ? 7.800 34.361 58.482 1.00 20.50 9 ILE B C 1
ATOM 1608 O O . ILE B 1 10 ? 7.380 35.227 57.708 1.00 25.65 9 ILE B O 1
ATOM 1613 N N . ALA B 1 11 ? 7.062 33.348 58.930 1.00 19.90 10 ALA B N 1
ATOM 1614 C CA . ALA B 1 11 ? 5.639 33.174 58.661 1.00 18.38 10 ALA B CA 1
ATOM 1615 C C . ALA B 1 11 ? 4.863 33.332 59.931 1.00 20.18 10 ALA B C 1
ATOM 1616 O O . ALA B 1 11 ? 5.218 32.734 60.968 1.00 19.38 10 ALA B O 1
ATOM 1626 N N . SER B 1 13 ? 0.517 34.225 61.531 1.00 19.31 12 SER B N 1
ATOM 1627 C CA . SER B 1 13 ? -0.931 34.386 61.346 1.00 16.52 12 SER B CA 1
ATOM 1628 C C . SER B 1 13 ? -1.264 35.869 61.120 1.00 16.60 12 SER B C 1
ATOM 1629 O O . SER B 1 13 ? -0.403 36.728 61.268 1.00 16.89 12 SER B O 1
ATOM 1632 N N . ILE B 1 14 ? -2.501 36.158 60.702 1.00 15.48 13 ILE B N 1
ATOM 1633 C CA . ILE B 1 14 ? -3.000 37.544 60.488 1.00 18.36 13 ILE B CA 1
ATOM 1634 C C . ILE B 1 14 ? -2.834 38.350 61.780 1.00 17.77 13 ILE B C 1
ATOM 1635 O O . ILE B 1 14 ? -2.445 39.523 61.762 1.00 19.68 13 ILE B O 1
ATOM 1640 N N . ASP B 1 15 ? -3.107 37.692 62.903 1.00 20.70 14 ASP B N 1
ATOM 1641 C CA . ASP B 1 15 ? -2.857 38.240 64.265 1.00 19.06 14 ASP B CA 1
ATOM 1642 C C . ASP B 1 15 ? -1.419 38.094 64.869 1.00 19.76 14 ASP B C 1
ATOM 1643 O O . ASP B 1 15 ? -1.227 38.251 66.079 1.00 19.93 14 ASP B O 1
ATOM 1648 N N . ASN B 1 16 ? -0.433 37.921 63.989 1.00 17.84 15 ASN B N 1
ATOM 1649 C CA . ASN B 1 16 ? 0.975 38.031 64.281 1.00 17.77 15 ASN B CA 1
ATOM 1650 C C . ASN B 1 16 ? 1.540 37.016 65.268 1.00 18.30 15 ASN B C 1
ATOM 1651 O O . ASN B 1 16 ? 2.516 37.270 65.956 1.00 22.10 15 ASN B O 1
ATOM 1656 N N . TYR B 1 17 ? 0.973 35.837 65.249 1.00 18.51 16 TYR B N 1
ATOM 1657 C CA . TYR B 1 17 ? 1.556 34.711 65.962 1.00 17.47 16 TYR B CA 1
ATOM 1658 C C . TYR B 1 17 ? 2.431 33.841 65.058 1.00 20.81 16 TYR B C 1
ATOM 1659 O O . TYR B 1 17 ? 2.106 33.620 63.904 1.00 19.49 16 TYR B O 1
ATOM 1668 N N . ILE B 1 18 ? 3.589 33.425 65.587 1.00 19.06 17 ILE B N 1
ATOM 1669 C CA . ILE B 1 18 ? 4.574 32.618 64.838 1.00 20.56 17 ILE B CA 1
ATOM 1670 C C . ILE B 1 18 ? 4.543 31.174 65.265 1.00 21.06 17 ILE B C 1
ATOM 1671 O O . ILE B 1 18 ? 5.134 30.338 64.609 1.00 23.88 17 ILE B O 1
ATOM 1676 N N . ALA B 1 19 ? 3.878 30.882 66.385 1.00 21.92 18 ALA B N 1
ATOM 1677 C CA . ALA B 1 19 ? 3.674 29.504 66.870 1.00 25.46 18 ALA B CA 1
ATOM 1678 C C . ALA B 1 19 ? 2.503 29.524 67.837 1.00 24.85 18 ALA B C 1
ATOM 1679 O O . ALA B 1 19 ? 2.111 30.580 68.300 1.00 24.42 18 ALA B O 1
ATOM 1681 N N . ASP B 1 20 ? 1.929 28.361 68.133 1.00 28.20 19 ASP B N 1
ATOM 1682 C CA . ASP B 1 20 ? 0.774 28.304 69.019 1.00 30.16 19 ASP B CA 1
ATOM 1683 C C . ASP B 1 20 ? 1.297 28.195 70.442 1.00 32.55 19 ASP B C 1
ATOM 1684 O O . ASP B 1 20 ? 2.514 28.222 70.654 1.00 29.50 19 ASP B O 1
ATOM 1689 N N . ASP B 1 21 ? 0.384 28.103 71.405 1.00 37.43 20 ASP B N 1
ATOM 1690 C CA . ASP B 1 21 ? 0.746 28.022 72.829 1.00 42.74 20 ASP B CA 1
ATOM 1691 C C . ASP B 1 21 ? 1.771 26.915 73.120 1.00 43.65 20 ASP B C 1
ATOM 1692 O O . ASP B 1 21 ? 2.597 27.062 74.026 1.00 45.31 20 ASP B O 1
ATOM 1697 N N . GLN B 1 22 ? 1.728 25.822 72.361 1.00 43.4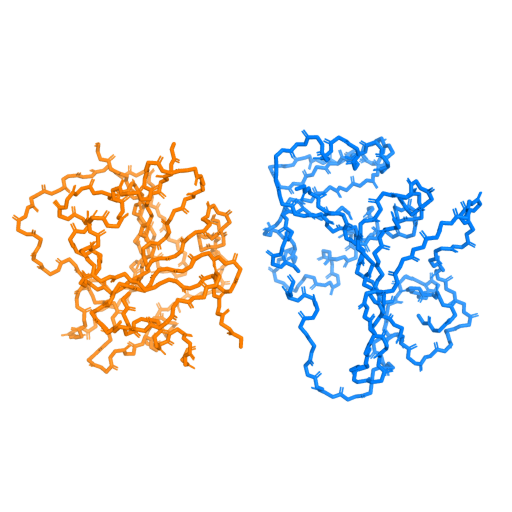4 21 GLN B N 1
ATOM 1698 C CA . GLN B 1 22 ? 2.664 24.711 72.571 1.00 42.87 21 GLN B CA 1
ATOM 1699 C C . GLN B 1 22 ? 3.979 24.916 71.810 1.00 41.02 21 GLN B C 1
ATOM 1700 O O . GLN B 1 22 ? 4.794 24.008 71.763 1.00 41.66 21 GLN B O 1
ATOM 1706 N N . GLY B 1 23 ? 4.192 26.098 71.224 1.00 37.98 22 GLY B N 1
ATOM 1707 C CA . GLY B 1 23 ? 5.371 26.368 70.399 1.00 35.65 22 GLY B CA 1
ATOM 1708 C C . GLY B 1 23 ? 5.317 25.654 69.059 1.00 34.23 22 GLY B C 1
ATOM 1709 O O . GLY B 1 23 ? 6.303 25.648 68.339 1.00 34.34 22 GLY B O 1
ATOM 1710 N N . ALA B 1 24 ? 4.160 25.064 68.727 1.00 34.09 23 ALA B N 1
ATOM 1711 C CA . ALA B 1 24 ? 3.969 24.260 67.495 1.00 33.22 23 ALA B CA 1
ATOM 1712 C C . ALA B 1 24 ? 3.538 25.101 66.286 1.00 33.14 23 ALA B C 1
ATOM 1713 O O . ALA B 1 24 ? 2.976 26.197 66.441 1.00 30.51 23 ALA B O 1
ATOM 1715 N N . VAL B 1 25 ? 3.862 24.599 65.088 1.00 35.89 24 VAL B N 1
ATOM 1716 C CA . VAL B 1 25 ? 3.539 25.254 63.798 1.00 36.93 24 VAL B CA 1
ATOM 1717 C C . VAL B 1 25 ? 2.752 24.345 62.809 1.00 37.87 24 VAL B C 1
ATOM 1718 O O . VAL B 1 25 ? 2.779 24.589 61.598 1.00 38.14 24 VAL B O 1
ATOM 1722 N N A ASP B 1 26 ? 2.039 23.351 63.342 0.50 37.88 25 ASP B N 1
ATOM 1723 N N B ASP B 1 26 ? 2.090 23.305 63.325 0.50 38.01 25 ASP B N 1
ATOM 1724 C CA A ASP B 1 26 ? 1.218 22.422 62.537 0.50 37.69 25 ASP B CA 1
ATOM 1725 C CA B ASP B 1 26 ? 1.223 22.434 62.509 0.50 37.83 25 ASP B CA 1
ATOM 1726 C C A ASP B 1 26 ? 0.091 23.129 61.758 0.50 37.80 25 ASP B C 1
ATOM 1727 C C B ASP B 1 26 ? 0.295 23.296 61.649 0.50 37.74 25 ASP B C 1
ATOM 1728 O O A ASP B 1 26 ? -0.384 22.644 60.727 0.50 38.15 25 ASP B O 1
ATOM 1729 O O B ASP B 1 26 ? 0.220 23.140 60.427 0.50 37.52 25 ASP B O 1
ATOM 1738 N N . TRP B 1 27 ? -0.357 24.252 62.299 1.00 37.43 26 TRP B N 1
ATOM 1739 C CA . TRP B 1 27 ? -1.317 25.130 61.641 1.00 35.95 26 TRP B CA 1
ATOM 1740 C C . TRP B 1 27 ? -0.823 25.902 60.388 1.00 34.57 26 TRP B C 1
ATOM 1741 O O . TRP B 1 27 ? -1.640 26.358 59.601 1.00 34.97 26 TRP B O 1
ATOM 1752 N N . LEU B 1 28 ? 0.483 26.075 60.221 1.00 36.09 27 LEU B N 1
ATOM 1753 C CA . LEU B 1 28 ? 1.015 26.832 59.071 1.00 38.36 27 LEU B CA 1
ATOM 1754 C C . LEU B 1 28 ? 0.693 26.112 57.744 1.00 40.15 27 LEU B C 1
ATOM 1755 O O . LEU B 1 28 ? 0.032 26.680 56.859 1.00 40.79 27 LEU B O 1
ATOM 1760 N N . GLU B 1 29 ? 1.155 24.863 57.626 1.00 38.95 28 GLU B N 1
ATOM 1761 C CA . GLU B 1 29 ? 0.827 24.002 56.487 1.00 38.55 28 GLU B CA 1
ATOM 1762 C C . GLU B 1 29 ? -0.665 23.748 56.327 1.00 35.27 28 GLU B C 1
ATOM 1763 O O . GLU B 1 29 ? -1.182 23.692 55.205 1.00 33.41 28 GLU B O 1
ATOM 1769 N N . LYS B 1 30 ? -1.357 23.581 57.445 1.00 32.21 29 LYS B N 1
ATOM 1770 C CA . LYS B 1 30 ? -2.782 23.302 57.406 1.00 31.12 29 LYS B CA 1
ATOM 1771 C C . LYS B 1 30 ? -3.626 24.433 56.757 1.00 30.35 29 LYS B C 1
ATOM 1772 O O . LYS B 1 30 ? -4.767 24.204 56.320 1.00 26.68 29 LYS B O 1
ATOM 1778 N N . ASN B 1 31 ? -3.057 25.643 56.715 1.00 29.28 30 ASN B N 1
ATOM 1779 C CA . ASN B 1 31 ? -3.736 26.851 56.190 1.00 27.38 30 ASN B CA 1
ATOM 1780 C C . ASN B 1 31 ? -3.116 27.413 54.891 1.00 26.86 30 ASN B C 1
ATOM 1781 O O . ASN B 1 31 ? -3.405 28.538 54.472 1.00 27.63 30 ASN B O 1
ATOM 1786 N N . VAL B 1 32 ? -2.280 26.594 54.262 1.00 25.86 31 VAL B N 1
ATOM 1787 C CA . VAL B 1 32 ? -1.871 26.787 52.864 1.00 26.18 31 VAL B CA 1
ATOM 1788 C C . VAL B 1 32 ? -2.954 26.209 51.977 1.00 25.91 31 VAL B C 1
ATOM 1789 O O . VAL B 1 32 ? -3.379 25.051 52.163 1.00 25.94 31 VAL B O 1
ATOM 1793 N N . HIS B 1 33 ? -3.414 27.011 51.015 1.00 24.42 32 HIS B N 1
ATOM 1794 C CA . HIS B 1 33 ? -4.472 26.585 50.112 1.00 22.89 32 HIS B CA 1
ATOM 1795 C C . HIS B 1 33 ? -3.958 26.578 48.674 1.00 23.22 32 HIS B C 1
ATOM 1796 O O . HIS B 1 33 ? -3.969 27.590 48.020 1.00 20.79 32 HIS B O 1
ATOM 1803 N N . GLY B 1 34 ? -3.481 25.433 48.214 1.00 21.33 33 GLY B N 1
ATOM 1804 C CA . GLY B 1 34 ? -2.969 25.310 46.843 1.00 21.49 33 GLY B CA 1
ATOM 1805 C C . GLY B 1 34 ? -1.615 24.642 46.842 1.00 22.22 33 GLY B C 1
ATOM 1806 O O . GLY B 1 34 ? -0.981 24.510 47.911 1.00 20.53 33 GLY B O 1
ATOM 1807 N N . THR B 1 35 ? -1.151 24.265 45.643 1.00 20.39 34 THR B N 1
ATOM 1808 C CA . THR B 1 35 ? 0.111 23.562 45.517 1.00 20.54 34 THR B CA 1
ATOM 1809 C C . THR B 1 35 ? 1.110 24.264 44.586 1.00 21.46 34 THR B C 1
ATOM 1810 O O . THR B 1 35 ? 2.064 23.655 44.145 1.00 20.74 34 THR B O 1
ATOM 1814 N N . GLU B 1 36 ? 0.942 25.551 44.309 1.00 22.15 35 GLU B N 1
ATOM 1815 C CA . GLU B 1 36 ? 1.881 26.235 43.404 1.00 23.72 35 GLU B CA 1
ATOM 1816 C C . GLU B 1 36 ? 3.231 26.425 44.140 1.00 24.35 35 GLU B C 1
ATOM 1817 O O . GLU B 1 36 ? 3.238 26.593 45.352 1.00 21.43 35 GLU B O 1
ATOM 1823 N N . SER B 1 37 ? 4.359 26.389 43.433 1.00 22.15 36 SER B N 1
ATOM 1824 C CA . SER B 1 37 ? 5.661 26.584 44.107 1.00 22.84 36 SER B CA 1
ATOM 1825 C C . SER B 1 37 ? 5.891 28.039 44.510 1.00 22.94 36 SER B C 1
ATOM 1826 O O . SER B 1 37 ? 5.323 28.958 43.894 1.00 19.32 36 SER B O 1
ATOM 1829 N N . ASP B 1 38 ? 6.634 28.253 45.598 1.00 24.12 37 ASP B N 1
ATOM 1830 C CA . ASP B 1 38 ? 7.220 29.559 45.906 1.00 23.82 37 ASP B CA 1
ATOM 1831 C C . ASP B 1 38 ? 8.704 29.379 46.145 1.00 23.89 37 ASP B C 1
ATOM 1832 O O . ASP B 1 38 ? 9.116 28.424 46.820 1.00 24.39 37 ASP B O 1
ATOM 1837 N N . ASP B 1 39 ? 9.485 30.327 45.630 1.00 23.69 38 ASP B N 1
ATOM 1838 C CA . ASP B 1 39 ? 10.961 30.260 45.669 1.00 23.86 38 ASP B CA 1
ATOM 1839 C C . ASP B 1 39 ? 11.586 31.180 46.718 1.00 24.03 38 ASP B C 1
ATOM 1840 O O . ASP B 1 39 ? 12.808 31.299 46.780 1.00 21.63 38 ASP B O 1
ATOM 1845 N N . SER B 1 40 ? 10.778 31.820 47.559 1.00 25.65 39 SER B N 1
ATOM 1846 C CA . SER B 1 40 ? 11.334 32.830 48.477 1.00 28.83 39 SER B CA 1
ATOM 1847 C C . SER B 1 40 ? 12.342 32.215 49.419 1.00 27.48 39 SER B C 1
ATOM 1848 O O . SER B 1 40 ? 13.401 32.798 49.677 1.00 29.86 39 SER B O 1
ATOM 1851 N N . TYR B 1 41 ? 12.019 31.045 49.950 1.00 26.00 40 TYR B N 1
ATOM 1852 C CA . TYR B 1 41 ? 12.933 30.397 50.871 1.00 27.43 40 TYR B CA 1
ATOM 1853 C C . TYR B 1 41 ? 14.233 30.019 50.185 1.00 27.13 40 TYR B C 1
ATOM 1854 O O . TYR B 1 41 ? 15.322 30.402 50.642 1.00 26.77 40 TYR B O 1
ATOM 1863 N N . GLU B 1 42 ? 14.142 29.314 49.059 1.00 27.50 41 GLU B N 1
ATOM 1864 C CA . GLU B 1 42 ? 15.340 28.830 48.370 1.00 26.48 41 GLU B CA 1
ATOM 1865 C C . GLU B 1 42 ? 16.216 29.995 47.894 1.00 26.66 41 GLU B C 1
ATOM 1866 O O . GLU B 1 42 ? 17.413 29.914 47.947 1.00 26.04 41 GLU B O 1
ATOM 1869 N N . LYS B 1 43 ? 15.602 31.079 47.468 1.00 25.13 42 LYS B N 1
ATOM 1870 C CA . LYS B 1 43 ? 16.290 32.292 47.035 1.00 28.10 42 LYS B CA 1
ATOM 1871 C C . LYS B 1 43 ? 17.069 32.982 48.180 1.00 27.62 42 LYS B C 1
ATOM 1872 O O . LYS B 1 43 ? 18.225 33.362 48.036 1.00 26.10 42 LYS B O 1
ATOM 1886 N N . TYR B 1 45 ? 17.911 31.472 51.071 1.00 24.80 44 TYR B N 1
ATOM 1887 C CA . TYR B 1 45 ? 18.913 30.542 51.580 1.00 25.16 44 TYR B CA 1
ATOM 1888 C C . TYR B 1 45 ? 20.210 30.533 50.733 1.00 24.72 44 TYR B C 1
ATOM 1889 O O . TYR B 1 45 ? 21.314 30.346 51.260 1.00 24.73 44 TYR B O 1
ATOM 1898 N N . SER B 1 46 ? 20.079 30.769 49.429 1.00 24.92 45 SER B N 1
ATOM 1899 C CA . SER B 1 46 ? 21.226 30.791 48.541 1.00 25.02 45 SER B CA 1
ATOM 1900 C C . SER B 1 46 ? 22.102 32.020 48.744 1.00 26.25 45 SER B C 1
ATOM 1901 O O . SER B 1 46 ? 23.287 31.998 48.405 1.00 27.34 45 SER B O 1
ATOM 1904 N N . LYS B 1 47 ? 21.533 33.078 49.311 1.00 24.66 46 LYS B N 1
ATOM 1905 C CA . LYS B 1 47 ? 22.245 34.330 49.538 1.00 24.67 46 LYS B CA 1
ATOM 1906 C C . LYS B 1 47 ? 22.940 34.388 50.893 1.00 20.35 46 LYS B C 1
ATOM 1907 O O . LYS B 1 47 ? 23.841 35.176 51.092 1.00 20.01 46 LYS B O 1
ATOM 1913 N N . ILE B 1 48 ? 22.524 33.550 51.830 1.00 18.71 47 ILE B N 1
ATOM 1914 C CA . ILE B 1 48 ? 23.074 33.588 53.178 1.00 18.95 47 ILE B CA 1
ATOM 1915 C C . ILE B 1 48 ? 24.268 32.642 53.357 1.00 17.52 47 ILE B C 1
ATOM 1916 O O . ILE B 1 48 ? 24.387 31.640 52.649 1.00 17.40 47 ILE B O 1
ATOM 1921 N N . ASP B 1 49 ? 25.181 33.005 54.249 1.00 19.02 48 ASP B N 1
ATOM 1922 C CA . ASP B 1 49 ? 26.222 32.082 54.724 1.00 18.96 48 ASP B CA 1
ATOM 1923 C C . ASP B 1 49 ? 26.116 31.832 56.231 1.00 20.60 48 ASP B C 1
ATOM 1924 O O . ASP B 1 49 ? 26.857 31.023 56.764 1.00 18.74 48 ASP B O 1
ATOM 1929 N N . THR B 1 50 ? 25.166 32.504 56.889 1.00 18.56 49 THR B N 1
ATOM 1930 C CA . THR B 1 50 ? 25.060 32.527 58.348 1.00 19.76 49 THR B CA 1
ATOM 1931 C C . THR B 1 50 ? 23.606 32.467 58.806 1.00 20.89 49 THR B C 1
ATOM 1932 O O . THR B 1 50 ? 22.767 33.155 58.248 1.00 20.46 49 THR B O 1
ATOM 1936 N N . VAL B 1 51 ? 23.320 31.642 59.818 1.00 21.10 50 VAL B N 1
ATOM 1937 C CA . VAL B 1 51 ? 22.032 31.675 60.498 1.00 21.77 50 VAL B CA 1
ATOM 1938 C C . VAL B 1 51 ? 22.242 32.104 61.955 1.00 21.34 50 VAL B C 1
ATOM 1939 O O . VAL B 1 51 ? 23.256 31.800 62.576 1.00 22.91 50 VAL B O 1
ATOM 1943 N N . ILE B 1 52 ? 21.309 32.883 62.462 1.00 20.31 51 ILE B N 1
ATOM 1944 C CA . ILE B 1 52 ? 21.333 33.306 63.852 1.00 22.71 51 ILE B CA 1
ATOM 1945 C C . ILE B 1 52 ? 20.038 32.894 64.545 1.00 22.16 51 ILE B C 1
ATOM 1946 O O . ILE B 1 52 ? 18.940 33.086 64.008 1.00 21.16 51 ILE B O 1
ATOM 1959 N N . GLY B 1 54 ? 18.048 31.640 68.638 1.00 25.02 53 GLY B N 1
ATOM 1960 C CA . GLY B 1 54 ? 18.046 31.478 70.072 1.00 26.40 53 GLY B CA 1
ATOM 1961 C C . GLY B 1 54 ? 18.123 30.013 70.382 1.00 27.97 53 GLY B C 1
ATOM 1962 O O . GLY B 1 54 ? 17.979 29.178 69.483 1.00 28.51 53 GLY B O 1
ATOM 1963 N N . ARG B 1 55 ? 18.319 29.696 71.655 1.00 30.13 54 ARG B N 1
ATOM 1964 C CA . ARG B 1 55 ? 18.489 28.313 72.112 1.00 31.51 54 ARG B CA 1
ATOM 1965 C C . ARG B 1 55 ? 17.298 27.422 71.785 1.00 31.07 54 ARG B C 1
ATOM 1966 O O . ARG B 1 55 ? 17.476 26.274 71.406 1.00 33.25 54 ARG B O 1
ATOM 1974 N N . THR B 1 56 ? 16.086 27.944 71.907 1.00 29.22 55 THR B N 1
ATOM 1975 C CA . THR B 1 56 ? 14.901 27.110 71.738 1.00 29.24 55 THR B CA 1
ATOM 1976 C C . THR B 1 56 ? 14.671 26.772 70.292 1.00 29.45 55 THR B C 1
ATOM 1977 O O . THR B 1 56 ? 14.402 25.628 69.956 1.00 31.82 55 THR B O 1
ATOM 1981 N N . THR B 1 57 ? 14.770 27.772 69.434 1.00 29.56 56 THR B N 1
ATOM 1982 C CA . THR B 1 57 ? 14.711 27.550 67.989 1.00 28.62 56 THR B CA 1
ATOM 1983 C C . THR B 1 57 ? 15.748 26.498 67.594 1.00 27.91 56 THR B C 1
ATOM 1984 O O . THR B 1 57 ? 15.452 25.585 66.833 1.00 30.94 56 THR B O 1
ATOM 1988 N N . TYR B 1 58 ? 16.959 26.608 68.110 1.00 27.37 57 TYR B N 1
ATOM 1989 C CA . TYR B 1 58 ? 17.967 25.623 67.763 1.00 27.37 57 TYR B CA 1
ATOM 1990 C C . TYR B 1 58 ? 17.485 24.218 68.110 1.00 28.33 57 TYR B C 1
ATOM 1991 O O . TYR B 1 58 ? 17.622 23.308 67.299 1.00 29.95 57 TYR B O 1
ATOM 2000 N N . GLU B 1 59 ? 16.883 24.064 69.290 1.00 31.76 58 GLU B N 1
ATOM 2001 C CA . GLU B 1 59 ? 16.446 22.759 69.796 1.00 34.59 58 GLU B CA 1
ATOM 2002 C C . GLU B 1 59 ? 15.242 22.238 69.023 1.00 35.35 58 GLU B C 1
ATOM 2003 O O . GLU B 1 59 ? 15.125 21.039 68.806 1.00 36.53 58 GLU B O 1
ATOM 2009 N N . GLN B 1 60 ? 14.357 23.129 68.592 1.00 35.89 59 GLN B N 1
ATOM 2010 C CA . GLN B 1 60 ? 13.243 22.732 67.735 1.00 38.61 59 GLN B CA 1
ATOM 2011 C C . GLN B 1 60 ? 13.712 22.360 66.332 1.00 39.46 59 GLN B C 1
ATOM 2012 O O . GLN B 1 60 ? 13.109 21.504 65.662 1.00 41.58 59 GLN B O 1
ATOM 2018 N N . VAL B 1 61 ? 14.762 23.034 65.870 1.00 40.53 60 VAL B N 1
ATOM 2019 C CA . VAL B 1 61 ? 15.274 22.831 64.513 1.00 40.74 60 VAL B CA 1
ATOM 2020 C C . VAL B 1 61 ? 15.918 21.460 64.427 1.00 41.07 60 VAL B C 1
ATOM 2021 O O . VAL B 1 61 ? 15.659 20.697 63.499 1.00 41.83 60 VAL B O 1
ATOM 2025 N N . THR B 1 62 ? 16.716 21.148 65.438 1.00 41.47 61 THR B N 1
ATOM 2026 C CA . THR B 1 62 ? 17.446 19.892 65.518 1.00 43.19 61 THR B CA 1
ATOM 2027 C C . THR B 1 62 ? 16.669 18.736 66.210 1.00 46.16 61 THR B C 1
ATOM 2028 O O . THR B 1 62 ? 17.267 17.718 66.568 1.00 46.70 61 THR B O 1
ATOM 2032 N N . GLN B 1 63 ? 15.357 18.897 66.407 1.00 50.11 62 GLN B N 1
ATOM 2033 C CA . GLN B 1 63 ? 14.492 17.811 66.908 1.00 52.17 62 GLN B CA 1
ATOM 2034 C C . GLN B 1 63 ? 13.306 17.607 65.962 1.00 55.50 62 GLN B C 1
ATOM 2035 O O . GLN B 1 63 ? 13.140 16.521 65.396 1.00 57.10 62 GLN B O 1
ATOM 2041 N N . LYS B 1 64 ? 12.512 18.663 65.776 1.00 58.05 63 LYS B N 1
ATOM 2042 C CA . LYS B 1 64 ? 11.391 18.679 64.820 1.00 59.52 63 LYS B CA 1
ATOM 2043 C C . LYS B 1 64 ? 11.774 19.376 63.503 1.00 60.06 63 LYS B C 1
ATOM 2044 O O . LYS B 1 64 ? 12.584 18.867 62.718 1.00 60.17 63 LYS B O 1
ATOM 2046 N N . LYS B 1 69 ? 19.864 14.610 60.296 1.00 46.93 68 LYS B N 1
ATOM 2047 C CA . LYS B 1 69 ? 20.788 15.623 59.805 1.00 46.51 68 LYS B CA 1
ATOM 2048 C C . LYS B 1 69 ? 20.328 17.021 60.239 1.00 46.15 68 LYS B C 1
ATOM 2049 O O . LYS B 1 69 ? 19.131 17.331 60.167 1.00 45.37 68 LYS B O 1
ATOM 2051 N N . TYR B 1 70 ? 21.272 17.850 60.707 1.00 44.59 69 TYR B N 1
ATOM 2052 C CA . TYR B 1 70 ? 20.983 19.258 61.085 1.00 43.91 69 TYR B CA 1
ATOM 2053 C C . TYR B 1 70 ? 20.820 20.125 59.836 1.00 43.21 69 TYR B C 1
ATOM 2054 O O . TYR B 1 70 ? 21.719 20.173 58.982 1.00 44.71 69 TYR B O 1
ATOM 2063 N N . VAL B 1 71 ? 19.685 20.823 59.757 1.00 40.91 70 VAL B N 1
ATOM 2064 C CA . VAL B 1 71 ? 19.238 21.457 58.511 1.00 39.00 70 VAL B CA 1
ATOM 2065 C C . VAL B 1 71 ? 20.162 22.555 57.984 1.00 38.57 70 VAL B C 1
ATOM 2066 O O . VAL B 1 71 ? 20.250 22.751 56.774 1.00 39.33 70 VAL B O 1
ATOM 2070 N N . TYR B 1 72 ? 20.838 23.277 58.882 1.00 37.17 71 TYR B N 1
ATOM 2071 C CA . TYR B 1 72 ? 21.749 24.369 58.479 1.00 35.81 71 TYR B CA 1
ATOM 2072 C C . TYR B 1 72 ? 23.217 23.994 58.688 1.00 33.46 71 TYR B C 1
ATOM 2073 O O . TYR B 1 72 ? 24.044 24.855 58.985 1.00 31.87 71 TYR B O 1
ATOM 2082 N N . ALA B 1 73 ? 23.524 22.705 58.516 1.00 32.62 72 ALA B N 1
ATOM 2083 C CA . ALA B 1 73 ? 24.907 22.204 58.529 1.00 33.57 72 ALA B CA 1
ATOM 2084 C C . ALA B 1 73 ? 25.757 22.807 57.385 1.00 33.03 72 ALA B C 1
ATOM 2085 O O . ALA B 1 73 ? 26.976 22.966 57.508 1.00 33.92 72 ALA B O 1
ATOM 2087 N N . ASP B 1 74 ? 25.097 23.166 56.287 1.00 32.92 73 ASP B N 1
ATOM 2088 C CA . ASP B 1 74 ? 25.759 23.875 55.186 1.00 31.40 73 ASP B CA 1
ATOM 2089 C C . ASP B 1 74 ? 25.953 25.411 55.392 1.00 31.28 73 ASP B C 1
ATOM 2090 O O . ASP B 1 74 ? 26.391 26.088 54.469 1.00 31.35 73 ASP B O 1
ATOM 2095 N N . ARG B 1 75 ? 25.671 25.936 56.592 1.00 27.01 74 ARG B N 1
ATOM 2096 C CA . ARG B 1 75 ? 25.907 27.352 56.935 1.00 26.13 74 ARG B CA 1
ATOM 2097 C C . ARG B 1 75 ? 26.620 27.498 58.299 1.00 23.40 74 ARG B C 1
ATOM 2098 O O . ARG B 1 75 ? 26.696 26.544 59.063 1.00 25.04 74 ARG B O 1
ATOM 2106 N N A GLN B 1 76 ? 27.129 28.700 58.586 0.50 22.49 75 GLN B N 1
ATOM 2107 N N B GLN B 1 76 ? 27.170 28.687 58.559 0.50 22.91 75 GLN B N 1
ATOM 2108 C CA A GLN B 1 76 ? 27.606 29.052 59.929 0.50 21.20 75 GLN B CA 1
ATOM 2109 C CA B GLN B 1 76 ? 27.591 29.099 59.904 0.50 22.06 75 GLN B CA 1
ATOM 2110 C C A GLN B 1 76 ? 26.440 29.422 60.869 0.50 20.97 75 GLN B C 1
ATOM 2111 C C B GLN B 1 76 ? 26.340 29.265 60.790 0.50 21.61 75 GLN B C 1
ATOM 2112 O O A GLN B 1 76 ? 25.635 30.312 60.567 0.50 18.36 75 GLN B O 1
ATOM 2113 O O B GLN B 1 76 ? 25.336 29.812 60.336 0.50 20.84 75 GLN B O 1
ATOM 2124 N N . THR B 1 77 ? 26.391 28.776 62.031 1.00 20.53 76 THR B N 1
ATOM 2125 C CA . THR B 1 77 ? 25.316 29.001 62.990 1.00 21.67 76 THR B CA 1
ATOM 2126 C C . THR B 1 77 ? 25.826 29.726 64.240 1.00 20.44 76 THR B C 1
ATOM 2127 O O . THR B 1 77 ? 26.876 29.392 64.789 1.00 19.49 76 THR B O 1
ATOM 2131 N N . TYR B 1 78 ? 25.062 30.721 64.660 1.00 21.88 77 TYR B N 1
ATOM 2132 C CA . TYR B 1 78 ? 25.213 31.338 65.965 1.00 23.31 77 TYR B CA 1
ATOM 2133 C C . TYR B 1 78 ? 24.004 31.044 66.813 1.00 22.83 77 TYR B C 1
ATOM 2134 O O . TYR B 1 78 ? 22.902 31.355 66.415 1.00 21.93 77 TYR B O 1
ATOM 2143 N N . ILE B 1 79 ? 24.224 30.454 67.988 1.00 25.00 78 ILE B N 1
ATOM 2144 C CA . ILE B 1 79 ? 23.164 30.267 68.966 1.00 26.01 78 ILE B CA 1
ATOM 2145 C C . ILE B 1 79 ? 23.342 31.359 70.029 1.00 24.61 78 ILE B C 1
ATOM 2146 O O . ILE B 1 79 ? 24.379 31.429 70.689 1.00 23.61 78 ILE B O 1
ATOM 2151 N N . VAL B 1 80 ? 22.353 32.245 70.102 1.00 23.58 79 VAL B N 1
ATOM 2152 C CA . VAL B 1 80 ? 22.361 33.368 71.038 1.00 24.55 79 VAL B CA 1
ATOM 2153 C C . VAL B 1 80 ? 21.626 32.896 72.303 1.00 25.71 79 VAL B C 1
ATOM 2154 O O . VAL B 1 80 ? 20.385 32.889 72.364 1.00 26.59 79 VAL B O 1
ATOM 2158 N N . THR B 1 81 ? 22.424 32.463 73.271 1.00 28.36 80 THR B N 1
ATOM 2159 C CA . THR B 1 81 ? 21.950 31.878 74.517 1.00 30.06 80 THR B CA 1
ATOM 2160 C C . THR B 1 81 ? 22.951 32.192 75.621 1.00 31.40 80 THR B C 1
ATOM 2161 O O . THR B 1 81 ? 24.147 32.337 75.369 1.00 30.97 80 THR B O 1
ATOM 2165 N N . SER B 1 82 ? 22.445 32.305 76.849 1.00 34.71 81 SER B N 1
ATOM 2166 C CA . SER B 1 82 ? 23.308 32.391 78.043 1.00 35.49 81 SER B CA 1
ATOM 2167 C C . SER B 1 82 ? 23.919 31.051 78.451 1.00 35.38 81 SER B C 1
ATOM 2168 O O . SER B 1 82 ? 24.892 31.037 79.201 1.00 36.73 81 SER B O 1
ATOM 2171 N N A HIS B 1 83 ? 23.356 29.925 78.008 0.50 34.56 82 HIS B N 1
ATOM 2172 N N B HIS B 1 83 ? 23.350 29.950 77.950 0.50 36.03 82 HIS B N 1
ATOM 2173 C CA A HIS B 1 83 ? 23.965 28.659 78.389 0.50 33.79 82 HIS B CA 1
ATOM 2174 C CA B HIS B 1 83 ? 23.902 28.599 78.107 0.50 36.06 82 HIS B CA 1
ATOM 2175 C C A HIS B 1 83 ? 25.293 28.461 77.653 0.50 34.69 82 HIS B C 1
ATOM 2176 C C B HIS B 1 83 ? 25.347 28.503 77.588 0.50 36.07 82 HIS B C 1
ATOM 2177 O O A HIS B 1 83 ? 25.407 28.611 76.433 0.50 34.42 82 HIS B O 1
ATOM 2178 O O B HIS B 1 83 ? 25.604 28.764 76.408 0.50 35.71 82 HIS B O 1
ATOM 2191 N N . LEU B 1 84 ? 26.278 28.102 78.460 1.00 35.85 83 LEU B N 1
ATOM 2192 C CA . LEU B 1 84 ? 27.712 28.134 78.130 1.00 37.03 83 LEU B CA 1
ATOM 2193 C C . LEU B 1 84 ? 28.199 26.971 77.259 1.00 36.27 83 LEU B C 1
ATOM 2194 O O . LEU B 1 84 ? 29.320 26.496 77.457 1.00 39.75 83 LEU B O 1
ATOM 2199 N N . GLY B 1 85 ? 27.397 26.522 76.293 1.00 34.96 84 GLY B N 1
ATOM 2200 C CA . GLY B 1 85 ? 27.781 25.408 75.411 1.00 33.13 84 GLY B CA 1
ATOM 2201 C C . GLY B 1 85 ? 29.161 25.533 74.770 1.00 31.53 84 GLY B C 1
ATOM 2202 O O . GLY B 1 85 ? 29.760 26.614 74.728 1.00 32.09 84 GLY B O 1
ATOM 2203 N N . GLU B 1 86 ? 29.660 24.413 74.270 1.00 30.11 85 GLU B N 1
ATOM 2204 C CA . GLU B 1 86 ? 30.936 24.366 73.554 1.00 29.65 85 GLU B CA 1
ATOM 2205 C C . GLU B 1 86 ? 30.795 24.606 72.047 1.00 28.28 85 GLU B C 1
ATOM 2206 O O . GLU B 1 86 ? 29.963 23.987 71.380 1.00 27.47 85 GLU B O 1
ATOM 2212 N N . ASP B 1 87 ? 31.650 25.476 71.518 1.00 26.23 86 ASP B N 1
ATOM 2213 C CA . ASP B 1 87 ? 31.611 25.835 70.111 1.00 24.49 86 ASP B CA 1
ATOM 2214 C C . ASP B 1 87 ? 32.112 24.674 69.280 1.00 24.70 86 ASP B C 1
ATOM 2215 O O . ASP B 1 87 ? 32.786 23.756 69.792 1.00 25.76 86 ASP B O 1
ATOM 2220 N N . THR B 1 88 ? 31.777 24.714 67.995 1.00 23.30 87 THR B N 1
ATOM 2221 C CA . THR B 1 88 ? 32.414 23.859 67.005 1.00 22.94 87 THR B CA 1
ATOM 2222 C C . THR B 1 88 ? 32.746 24.736 65.809 1.00 23.36 87 THR B C 1
ATOM 2223 O O . THR B 1 88 ? 32.485 25.946 65.809 1.00 24.37 87 THR B O 1
ATOM 2227 N N . ASP B 1 89 ? 33.318 24.115 64.793 1.00 23.71 88 ASP B N 1
ATOM 2228 C CA . ASP B 1 89 ? 33.652 24.788 63.540 1.00 26.29 88 ASP B CA 1
ATOM 2229 C C . ASP B 1 89 ? 32.496 25.538 62.888 1.00 27.22 88 ASP B C 1
ATOM 2230 O O . ASP B 1 89 ? 32.692 26.633 62.373 1.00 30.73 88 ASP B O 1
ATOM 2235 N N . LYS B 1 90 ? 31.297 24.958 62.913 1.00 27.62 89 LYS B N 1
ATOM 2236 C CA . LYS B 1 90 ? 30.141 25.564 62.271 1.00 29.18 89 LYS B CA 1
ATOM 2237 C C . LYS B 1 90 ? 29.046 26.077 63.208 1.00 25.45 89 LYS B C 1
ATOM 2238 O O . LYS B 1 90 ? 28.118 26.721 62.742 1.00 25.08 89 LYS B O 1
ATOM 2244 N N . ILE B 1 91 ? 29.135 25.779 64.498 1.00 23.37 90 ILE B N 1
ATOM 2245 C CA . ILE B 1 91 ? 28.134 26.219 65.454 1.00 23.51 90 ILE B CA 1
ATOM 2246 C C . ILE B 1 91 ? 28.797 26.947 66.606 1.00 24.67 90 ILE B C 1
ATOM 2247 O O . ILE B 1 91 ? 29.535 26.325 67.385 1.00 25.45 90 ILE B O 1
ATOM 2252 N N . LYS B 1 92 ? 28.529 28.248 66.708 1.00 24.25 91 LYS B N 1
ATOM 2253 C CA . LYS B 1 92 ? 29.029 29.102 67.782 1.00 25.30 91 LYS B CA 1
ATOM 2254 C C . LYS B 1 92 ? 27.927 29.492 68.755 1.00 24.82 91 LYS B C 1
ATOM 2255 O O . LYS B 1 92 ? 26.794 29.770 68.359 1.00 24.09 91 LYS B O 1
ATOM 2261 N N . TYR B 1 93 ? 28.288 29.522 70.035 1.00 25.35 92 TYR B N 1
ATOM 2262 C CA . TYR B 1 93 ? 27.434 30.061 71.072 1.00 25.37 92 TYR B CA 1
ATOM 2263 C C . TYR B 1 93 ? 27.775 31.532 71.312 1.00 26.23 92 TYR B C 1
ATOM 2264 O O . TYR B 1 93 ? 28.940 31.929 71.262 1.00 26.46 92 TYR B O 1
ATOM 2273 N N . TRP B 1 94 ? 26.739 32.328 71.544 1.00 27.14 93 TRP B N 1
ATOM 2274 C CA . TRP B 1 94 ? 26.879 33.782 71.711 1.00 27.06 93 TRP B CA 1
ATOM 2275 C C . TRP B 1 94 ? 26.149 34.223 72.970 1.00 27.44 93 TRP B C 1
ATOM 2276 O O . TRP B 1 94 ? 24.917 34.098 73.074 1.00 25.58 93 TRP B O 1
ATOM 2287 N N . LYS B 1 95 ? 26.929 34.719 73.928 1.00 30.20 94 LYS B N 1
ATOM 2288 C CA . LYS B 1 95 ? 26.424 35.033 75.272 1.00 33.00 94 LYS B CA 1
ATOM 2289 C C . LYS B 1 95 ? 26.138 36.509 75.488 1.00 32.19 94 LYS B C 1
ATOM 2290 O O . LYS B 1 95 ? 25.643 36.878 76.551 1.00 34.72 94 LYS B O 1
ATOM 2296 N N . GLN B 1 96 ? 26.495 37.357 74.529 1.00 30.82 95 GLN B N 1
ATOM 2297 C CA . GLN B 1 96 ? 26.122 38.769 74.579 1.00 31.12 95 GLN B CA 1
ATOM 2298 C C . GLN B 1 96 ? 24.816 38.991 73.799 1.00 29.55 95 GLN B C 1
ATOM 2299 O O . GLN B 1 96 ? 24.161 38.010 73.400 1.00 29.80 95 GLN B O 1
ATOM 2305 N N . SER B 1 97 ? 24.439 40.257 73.596 1.00 26.02 96 SER B N 1
ATOM 2306 C CA . SER B 1 97 ? 23.145 40.604 73.018 1.00 25.69 96 SER B CA 1
ATOM 2307 C C . SER B 1 97 ? 23.113 40.330 71.521 1.00 24.67 96 SER B C 1
ATOM 2308 O O . SER B 1 97 ? 24.169 40.420 70.867 1.00 22.22 96 SER B O 1
ATOM 2311 N N . PRO B 1 98 ? 21.903 40.023 70.968 1.00 24.59 97 PRO B N 1
ATOM 2312 C CA . PRO B 1 98 ? 21.720 39.912 69.505 1.00 24.36 97 PRO B CA 1
ATOM 2313 C C . PRO B 1 98 ? 22.237 41.120 68.718 1.00 22.88 97 PRO B C 1
ATOM 2314 O O . PRO B 1 98 ? 22.925 40.964 67.724 1.00 22.09 97 PRO B O 1
ATOM 2318 N N . VAL B 1 99 ? 21.917 42.313 69.190 1.00 22.71 98 VAL B N 1
ATOM 2319 C CA . VAL B 1 99 ? 22.428 43.545 68.591 1.00 23.10 98 VAL B CA 1
ATOM 2320 C C . VAL B 1 99 ? 23.956 43.597 68.530 1.00 23.08 98 VAL B C 1
ATOM 2321 O O . VAL B 1 99 ? 24.510 43.965 67.490 1.00 22.08 98 VAL B O 1
ATOM 2325 N N . GLU B 1 100 ? 24.640 43.222 69.616 1.00 23.85 99 GLU B N 1
ATOM 2326 C CA . GLU B 1 100 ? 26.123 43.226 69.600 1.00 25.02 99 GLU B CA 1
ATOM 2327 C C . GLU B 1 100 ? 26.667 42.221 68.566 1.00 23.22 99 GLU B C 1
ATOM 2328 O O . GLU B 1 100 ? 27.555 42.554 67.787 1.00 23.05 99 GLU B O 1
ATOM 2330 N N . LEU B 1 101 ? 26.084 41.023 68.504 1.00 23.23 100 LEU B N 1
ATOM 2331 C CA . LEU B 1 101 ? 26.458 40.048 67.456 1.00 22.17 100 LEU B CA 1
ATOM 2332 C C . LEU B 1 101 ? 26.292 40.619 66.055 1.00 22.44 100 LEU B C 1
ATOM 2333 O O . LEU B 1 101 ? 27.208 40.559 65.268 1.00 22.76 100 LEU B O 1
ATOM 2338 N N . VAL B 1 102 ? 25.121 41.161 65.716 1.00 23.76 101 VAL B N 1
ATOM 2339 C CA . VAL B 1 102 ? 24.863 41.595 64.317 1.00 22.01 101 VAL B CA 1
ATOM 2340 C C . VAL B 1 102 ? 25.800 42.749 63.904 1.00 21.07 101 VAL B C 1
ATOM 2341 O O . VAL B 1 102 ? 26.316 42.758 62.793 1.00 22.24 101 VAL B O 1
ATOM 2345 N N . LYS B 1 103 ? 26.010 43.706 64.792 1.00 23.57 102 LYS B N 1
ATOM 2346 C CA . LYS B 1 103 ? 26.965 44.787 64.541 1.00 26.20 102 LYS B CA 1
ATOM 2347 C C . LYS B 1 103 ? 28.387 44.302 64.181 1.00 28.39 102 LYS B C 1
ATOM 2348 O O . LYS B 1 103 ? 29.071 44.876 63.303 1.00 27.61 102 LYS B O 1
ATOM 2354 N N . ARG B 1 104 ? 28.820 43.240 64.857 1.00 30.40 103 ARG B N 1
ATOM 2355 C CA . ARG B 1 104 ? 30.140 42.668 64.614 1.00 33.92 103 ARG B CA 1
ATOM 2356 C C . ARG B 1 104 ? 30.159 41.917 63.277 1.00 32.33 103 ARG B C 1
ATOM 2357 O O . ARG B 1 104 ? 31.030 42.161 62.456 1.00 31.85 103 ARG B O 1
ATOM 2365 N N . ILE B 1 105 ? 29.195 41.013 63.073 1.00 32.12 104 ILE B N 1
ATOM 2366 C CA . ILE B 1 105 ? 29.031 40.285 61.807 1.00 32.24 104 ILE B CA 1
ATOM 2367 C C . ILE B 1 105 ? 29.013 41.243 60.625 1.00 32.37 104 ILE B C 1
ATOM 2368 O O . ILE B 1 105 ? 29.654 41.009 59.617 1.00 28.69 104 ILE B O 1
ATOM 2373 N N . GLN B 1 106 ? 28.257 42.325 60.745 1.00 34.97 105 GLN B N 1
ATOM 2374 C CA . GLN B 1 106 ? 28.185 43.326 59.672 1.00 38.22 105 GLN B CA 1
ATOM 2375 C C . GLN B 1 106 ? 29.522 43.957 59.239 1.00 38.68 105 GLN B C 1
ATOM 2376 O O . GLN B 1 106 ? 29.611 44.511 58.148 1.00 40.72 105 GLN B O 1
ATOM 2382 N N . LYS B 1 107 ? 30.543 43.917 60.087 1.00 38.30 106 LYS B N 1
ATOM 2383 C CA . LYS B 1 107 ? 31.864 44.472 59.733 1.00 40.16 106 LYS B CA 1
ATOM 2384 C C . LYS B 1 107 ? 32.725 43.457 59.005 1.00 37.18 106 LYS B C 1
ATOM 2385 O O . LYS B 1 107 ? 33.808 43.784 58.526 1.00 38.04 106 LYS B O 1
ATOM 2391 N N . GLU B 1 108 ? 32.239 42.223 58.946 1.00 36.08 107 GLU B N 1
ATOM 2392 C CA . GLU B 1 108 ? 33.040 41.105 58.508 1.00 36.13 107 GLU B CA 1
ATOM 2393 C C . GLU B 1 108 ? 32.762 40.752 57.070 1.00 33.93 107 GLU B C 1
ATOM 2394 O O . GLU B 1 108 ? 31.744 41.152 56.486 1.00 30.37 107 GLU B O 1
ATOM 2400 N N . LYS B 1 109 ? 33.708 40.028 56.495 1.00 34.06 108 LYS B N 1
ATOM 2401 C CA . LYS B 1 109 ? 33.583 39.545 55.151 1.00 35.41 108 LYS B CA 1
ATOM 2402 C C . LYS B 1 109 ? 32.547 38.440 55.152 1.00 32.24 108 LYS B C 1
ATOM 2403 O O . LYS B 1 109 ? 32.423 37.700 56.109 1.00 32.52 108 LYS B O 1
ATOM 2409 N N . GLY B 1 110 ? 31.814 38.319 54.069 1.00 30.23 109 GLY B N 1
ATOM 2410 C CA . GLY B 1 110 ? 30.846 37.240 53.953 1.00 29.60 109 GLY B CA 1
ATOM 2411 C C . GLY B 1 110 ? 29.597 37.675 53.244 1.00 27.98 109 GLY B C 1
ATOM 2412 O O . GLY B 1 110 ? 29.518 38.795 52.737 1.00 27.72 109 GLY B O 1
ATOM 2413 N N . LYS B 1 111 ? 28.622 36.767 53.248 1.00 26.32 110 LYS B N 1
ATOM 2414 C CA . LYS B 1 111 ? 27.377 36.903 52.538 1.00 26.75 110 LYS B CA 1
ATOM 2415 C C . LYS B 1 111 ? 26.232 37.304 53.493 1.00 22.70 110 LYS B C 1
ATOM 2416 O O . LYS B 1 111 ? 26.457 37.805 54.565 1.00 21.63 110 LYS B O 1
ATOM 2422 N N . ASP B 1 112 ? 24.995 37.074 53.106 1.00 21.13 111 ASP B N 1
ATOM 2423 C CA . ASP B 1 112 ? 23.894 37.608 53.906 1.00 21.33 111 ASP B CA 1
ATOM 2424 C C . ASP B 1 112 ? 23.707 36.780 55.176 1.00 20.13 111 ASP B C 1
ATOM 2425 O O . ASP B 1 112 ? 24.313 35.720 55.320 1.00 17.37 111 ASP B O 1
ATOM 2430 N N . VAL B 1 113 ? 22.872 37.269 56.092 1.00 20.26 112 VAL B N 1
ATOM 2431 C CA . VAL B 1 113 ? 22.669 36.633 57.388 1.00 21.21 112 VAL B CA 1
ATOM 2432 C C . VAL B 1 113 ? 21.165 36.450 57.600 1.00 20.41 112 VAL B C 1
ATOM 2433 O O . VAL B 1 113 ? 20.415 37.406 57.476 1.00 20.02 112 VAL B O 1
ATOM 2437 N N . TRP B 1 114 ? 20.738 35.242 57.944 1.00 20.89 113 TRP B N 1
ATOM 2438 C CA . TRP B 1 114 ? 19.339 34.998 58.272 1.00 19.41 113 TRP B CA 1
ATOM 2439 C C . TRP B 1 114 ? 19.101 34.949 59.803 1.00 18.65 113 TRP B C 1
ATOM 2440 O O . TRP B 1 114 ? 19.672 34.123 60.528 1.00 18.27 113 TRP B O 1
ATOM 2451 N N . ILE B 1 115 ? 18.243 35.843 60.284 1.00 18.03 114 ILE B N 1
ATOM 2452 C CA . ILE B 1 115 ? 17.791 35.837 61.688 1.00 20.09 114 ILE B CA 1
ATOM 2453 C C . ILE B 1 115 ? 16.544 34.955 61.775 1.00 20.82 114 ILE B C 1
ATOM 2454 O O . ILE B 1 115 ? 15.504 35.333 61.281 1.00 22.76 114 ILE B O 1
ATOM 2459 N N . VAL B 1 116 ? 16.677 33.761 62.337 1.00 22.28 115 VAL B N 1
ATOM 2460 C CA . VAL B 1 116 ? 15.653 32.711 62.233 1.00 21.50 115 VAL B CA 1
ATOM 2461 C C . VAL B 1 116 ? 14.570 32.934 63.293 1.00 24.06 115 VAL B C 1
ATOM 2462 O O . VAL B 1 116 ? 13.375 33.024 62.982 1.00 24.62 115 VAL B O 1
ATOM 2466 N N . GLY B 1 117 ? 15.003 33.073 64.535 1.00 23.44 116 GLY B N 1
ATOM 2467 C CA . GLY B 1 117 ? 14.076 33.315 65.634 1.00 23.99 116 GLY B CA 1
ATOM 2468 C C . GLY B 1 117 ? 14.787 33.086 66.927 1.00 23.82 116 GLY B C 1
ATOM 2469 O O . GLY B 1 117 ? 15.960 32.750 66.892 1.00 23.50 116 GLY B O 1
ATOM 2470 N N . GLY B 1 118 ? 14.128 33.272 68.088 1.00 25.18 117 GLY B N 1
ATOM 2471 C CA . GLY B 1 118 ? 12.699 33.594 68.192 1.00 24.61 117 GLY B CA 1
ATOM 2472 C C . GLY B 1 118 ? 12.472 35.068 68.386 1.00 24.35 117 GLY B C 1
ATOM 2473 O O . GLY B 1 118 ? 13.327 35.867 68.014 1.00 24.19 117 GLY B O 1
ATOM 2474 N N . ALA B 1 119 ? 11.334 35.448 68.983 1.00 24.46 118 ALA B N 1
ATOM 2475 C CA . ALA B 1 119 ? 11.018 36.872 69.208 1.00 22.02 118 ALA B CA 1
ATOM 2476 C C . ALA B 1 119 ? 12.097 37.625 69.993 1.00 22.30 118 ALA B C 1
ATOM 2477 O O . ALA B 1 119 ? 12.311 38.814 69.753 1.00 23.42 118 ALA B O 1
ATOM 2479 N N . LYS B 1 120 ? 12.757 36.952 70.943 1.00 22.49 119 LYS B N 1
ATOM 2480 C CA . LYS B 1 120 ? 13.776 37.611 71.765 1.00 24.03 119 LYS B CA 1
ATOM 2481 C C . LYS B 1 120 ? 15.042 37.933 70.993 1.00 23.12 119 LYS B C 1
ATOM 2482 O O . LYS B 1 120 ? 15.806 38.798 71.399 1.00 22.94 119 LYS B O 1
ATOM 2488 N N . ILE B 1 121 ? 15.276 37.218 69.895 1.00 22.45 120 ILE B N 1
ATOM 2489 C CA . ILE B 1 121 ? 16.383 37.550 68.983 1.00 22.03 120 ILE B CA 1
ATOM 2490 C C . ILE B 1 121 ? 15.959 38.599 67.976 1.00 18.90 120 ILE B C 1
ATOM 2491 O O . ILE B 1 121 ? 16.652 39.593 67.780 1.00 19.01 120 ILE B O 1
ATOM 2496 N N . ILE B 1 122 ? 14.804 38.370 67.365 1.00 19.94 121 ILE B N 1
ATOM 2497 C CA . ILE B 1 122 ? 14.246 39.240 66.331 1.00 19.28 121 ILE B CA 1
ATOM 2498 C C . ILE B 1 122 ? 13.866 40.644 66.775 1.00 19.07 121 ILE B C 1
ATOM 2499 O O . ILE B 1 122 ? 14.248 41.618 66.127 1.00 19.24 121 ILE B O 1
ATOM 2504 N N . ASP B 1 123 ? 13.132 40.753 67.878 1.00 19.67 122 ASP B N 1
ATOM 2505 C CA . ASP B 1 123 ? 12.555 42.038 68.305 1.00 18.43 122 ASP B CA 1
ATOM 2506 C C . ASP B 1 123 ? 13.634 43.121 68.543 1.00 20.98 122 ASP B C 1
ATOM 2507 O O . ASP B 1 123 ? 13.463 44.235 68.064 1.00 21.73 122 ASP B O 1
ATOM 2512 N N . PRO B 1 124 ? 14.723 42.800 69.294 1.00 19.52 123 PRO B N 1
ATOM 2513 C CA . PRO B 1 124 ? 15.764 43.808 69.500 1.00 20.11 123 PRO B CA 1
ATOM 2514 C C . PRO B 1 124 ? 16.434 44.276 68.200 1.00 20.58 123 PRO B C 1
ATOM 2515 O O . PRO B 1 124 ? 16.897 45.424 68.123 1.00 21.38 123 PRO B O 1
ATOM 2519 N N . LEU B 1 125 ? 16.480 43.400 67.193 1.00 20.26 124 LEU B N 1
ATOM 2520 C CA . LEU B 1 125 ? 17.089 43.754 65.919 1.00 20.16 124 LEU B CA 1
ATOM 2521 C C . LEU B 1 125 ? 16.190 44.718 65.130 1.00 19.75 124 LEU B C 1
ATOM 2522 O O . LEU B 1 125 ? 16.689 45.646 64.527 1.00 23.07 124 LEU B O 1
ATOM 2527 N N . VAL B 1 126 ? 14.876 44.535 65.189 1.00 20.43 125 VAL B N 1
ATOM 2528 C CA . VAL B 1 126 ? 13.936 45.464 64.567 1.00 18.99 125 VAL B CA 1
ATOM 2529 C C . VAL B 1 126 ? 13.970 46.800 65.278 1.00 20.46 125 VAL B C 1
ATOM 2530 O O . VAL B 1 126 ? 14.050 47.856 64.635 1.00 22.31 125 VAL B O 1
ATOM 2534 N N A GLN B 1 127 ? 13.922 46.769 66.610 0.50 19.94 126 GLN B N 1
ATOM 2535 N N B GLN B 1 127 ? 13.942 46.743 66.615 0.50 21.28 126 GLN B N 1
ATOM 2536 C CA A GLN B 1 127 ? 13.972 47.984 67.407 0.50 19.13 126 GLN B CA 1
ATOM 2537 C CA B GLN B 1 127 ? 13.979 47.918 67.485 0.50 21.03 126 GLN B CA 1
ATOM 2538 C C A GLN B 1 127 ? 15.206 48.802 67.073 0.50 20.40 126 GLN B C 1
ATOM 2539 C C B GLN B 1 127 ? 15.219 48.776 67.216 0.50 21.52 126 GLN B C 1
ATOM 2540 O O A GLN B 1 127 ? 15.126 50.033 66.962 0.50 20.73 126 GLN B O 1
ATOM 2541 O O B GLN B 1 127 ? 15.152 50.008 67.291 0.50 21.43 126 GLN B O 1
ATOM 2552 N N . ALA B 1 128 ? 16.346 48.124 66.902 1.00 20.01 127 ALA B N 1
ATOM 2553 C CA . ALA B 1 128 ? 17.612 48.812 66.552 1.00 18.61 127 ALA B CA 1
ATOM 2554 C C . ALA B 1 128 ? 17.693 49.194 65.081 1.00 20.93 127 ALA B C 1
ATOM 2555 O O . ALA B 1 128 ? 18.703 49.740 64.623 1.00 23.68 127 ALA B O 1
ATOM 2557 N N . ASN B 1 129 ? 16.670 48.833 64.299 1.00 22.99 128 ASN B N 1
ATOM 2558 C CA . ASN B 1 129 ? 16.661 49.064 62.858 1.00 22.24 128 ASN B CA 1
ATOM 2559 C C . ASN B 1 129 ? 17.829 48.413 62.139 1.00 20.97 128 ASN B C 1
ATOM 2560 O O . ASN B 1 129 ? 18.383 48.997 61.232 1.00 20.13 128 ASN B O 1
ATOM 2565 N N . LEU B 1 130 ? 18.199 47.204 62.558 1.00 20.12 129 LEU B N 1
ATOM 2566 C CA . LEU B 1 130 ? 19.353 46.493 61.994 1.00 21.07 129 LEU B CA 1
ATOM 2567 C C . LEU B 1 130 ? 18.992 45.425 60.954 1.00 20.95 129 LEU B C 1
ATOM 2568 O O . LEU B 1 130 ? 19.896 44.735 60.448 1.00 22.83 129 LEU B O 1
ATOM 2573 N N . ILE B 1 131 ? 17.694 45.271 60.672 1.00 20.93 130 ILE B N 1
ATOM 2574 C CA . ILE B 1 131 ? 17.216 44.327 59.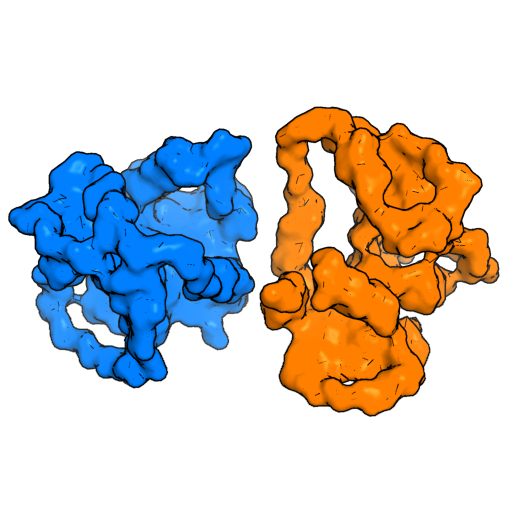661 1.00 19.49 130 ILE B CA 1
ATOM 2575 C C . ILE B 1 131 ? 17.193 45.099 58.333 1.00 20.19 130 ILE B C 1
ATOM 2576 O O . ILE B 1 131 ? 16.663 46.197 58.234 1.00 20.19 130 ILE B O 1
ATOM 2581 N N . ASP B 1 132 ? 17.768 44.495 57.309 1.00 20.82 131 ASP B N 1
ATOM 2582 C CA . ASP B 1 132 ? 17.860 45.120 55.978 1.00 19.78 131 ASP B CA 1
ATOM 2583 C C . ASP B 1 132 ? 16.699 44.757 55.091 1.00 19.69 131 ASP B C 1
ATOM 2584 O O . ASP B 1 132 ? 16.124 45.619 54.406 1.00 22.32 131 ASP B O 1
ATOM 2589 N N . THR B 1 133 ? 16.356 43.483 55.119 1.00 21.28 132 THR B N 1
ATOM 2590 C CA . THR B 1 133 ? 15.261 42.961 54.330 1.00 20.90 132 THR B CA 1
ATOM 2591 C C . THR B 1 133 ? 14.319 42.136 55.191 1.00 20.61 132 THR B C 1
ATOM 2592 O O . THR B 1 133 ? 14.745 41.219 55.912 1.00 18.79 132 THR B O 1
ATOM 2596 N N . TYR B 1 134 ? 13.032 42.493 55.114 1.00 21.37 133 TYR B N 1
ATOM 2597 C CA . TYR B 1 134 ? 11.950 41.733 55.761 1.00 19.76 133 TYR B CA 1
ATOM 2598 C C . TYR B 1 134 ? 11.127 40.959 54.723 1.00 19.82 133 TYR B C 1
ATOM 2599 O O . TYR B 1 134 ? 10.540 41.547 53.829 1.00 19.45 133 TYR B O 1
ATOM 2608 N N . ILE B 1 135 ? 11.095 39.629 54.851 1.00 20.14 134 ILE B N 1
ATOM 2609 C CA . ILE B 1 135 ? 10.194 38.770 54.074 1.00 20.94 134 ILE B CA 1
ATOM 2610 C C . ILE B 1 135 ? 9.219 38.153 55.075 1.00 21.95 134 ILE B C 1
ATOM 2611 O O . ILE B 1 135 ? 9.540 37.257 55.803 1.00 20.37 134 ILE B O 1
ATOM 2616 N N . LEU B 1 136 ? 8.048 38.761 55.166 1.00 19.37 135 LEU B N 1
ATOM 2617 C CA . LEU B 1 136 ? 7.010 38.431 56.106 1.00 19.06 135 LEU B CA 1
ATOM 2618 C C . LEU B 1 136 ? 5.887 37.719 55.348 1.00 19.83 135 LEU B C 1
ATOM 2619 O O . LEU B 1 136 ? 5.272 38.301 54.436 1.00 21.72 135 LEU B O 1
ATOM 2624 N N . THR B 1 137 ? 5.644 36.458 55.708 1.00 21.63 136 THR B N 1
ATOM 2625 C CA . THR B 1 137 ? 4.577 35.631 55.108 1.00 19.47 136 THR B CA 1
ATOM 2626 C C . THR B 1 137 ? 3.395 35.470 56.052 1.00 20.39 136 THR B C 1
ATOM 2627 O O . THR B 1 137 ? 3.528 34.918 57.176 1.00 18.54 136 THR B O 1
ATOM 2631 N N . THR B 1 138 ? 2.245 35.976 55.617 1.00 18.88 137 THR B N 1
ATOM 2632 C CA . THR B 1 138 ? 1.047 35.911 56.429 1.00 17.71 137 THR B CA 1
ATOM 2633 C C . THR B 1 138 ? 0.194 34.754 55.977 1.00 17.34 137 THR B C 1
ATOM 2634 O O . THR B 1 138 ? -0.151 34.631 54.792 1.00 19.34 137 THR B O 1
ATOM 2638 N N . VAL B 1 139 ? -0.128 33.899 56.930 1.00 19.69 138 VAL B N 1
ATOM 2639 C CA . VAL B 1 139 ? -0.948 32.692 56.718 1.00 18.85 138 VAL B CA 1
ATOM 2640 C C . VAL B 1 139 ? -2.430 33.107 56.944 1.00 19.73 138 VAL B C 1
ATOM 2641 O O . VAL B 1 139 ? -2.703 33.835 57.882 1.00 18.54 138 VAL B O 1
ATOM 2645 N N . PRO B 1 140 ? -3.380 32.618 56.103 1.00 17.83 139 PRO B N 1
ATOM 2646 C CA . PRO B 1 140 ? -4.777 33.082 56.205 1.00 17.31 139 PRO B CA 1
ATOM 2647 C C . PRO B 1 140 ? -5.570 32.493 57.389 1.00 14.58 139 PRO B C 1
ATOM 2648 O O . PRO B 1 140 ? -6.492 31.694 57.198 1.00 16.54 139 PRO B O 1
ATOM 2652 N N . ILE B 1 141 ? -5.210 32.903 58.603 1.00 16.39 140 ILE B N 1
ATOM 2653 C CA . ILE B 1 141 ? -5.819 32.363 59.847 1.00 14.84 140 ILE B CA 1
ATOM 2654 C C . ILE B 1 141 ? -5.576 33.356 60.931 1.00 15.88 140 ILE B C 1
ATOM 2655 O O . ILE B 1 141 ? -4.487 33.990 60.979 1.00 17.19 140 ILE B O 1
ATOM 2660 N N . PHE B 1 142 ? -6.586 33.560 61.769 1.00 17.44 141 PHE B N 1
ATOM 2661 C CA . PHE B 1 142 ? -6.399 34.192 63.105 1.00 14.98 141 PHE B CA 1
ATOM 2662 C C . PHE B 1 142 ? -6.157 33.038 64.079 1.00 15.88 141 PHE B C 1
ATOM 2663 O O . PHE B 1 142 ? -7.027 32.153 64.209 1.00 17.16 141 PHE B O 1
ATOM 2671 N N . LEU B 1 143 ? -4.985 33.012 64.718 1.00 15.71 142 LEU B N 1
ATOM 2672 C CA . LEU B 1 143 ? -4.596 31.873 65.579 1.00 18.11 142 LEU B CA 1
ATOM 2673 C C . LEU B 1 143 ? -5.204 32.002 66.973 1.00 15.63 142 LEU B C 1
ATOM 2674 O O . LEU B 1 143 ? -5.601 31.014 67.601 1.00 19.98 142 LEU B O 1
ATOM 2679 N N . GLY B 1 144 ? -5.315 33.242 67.442 1.00 17.34 143 GLY B N 1
ATOM 2680 C CA . GLY B 1 144 ? -6.080 33.543 68.631 1.00 16.33 143 GLY B CA 1
ATOM 2681 C C . GLY B 1 144 ? -5.248 33.553 69.915 1.00 17.34 143 GLY B C 1
ATOM 2682 O O . GLY B 1 144 ? -5.648 34.160 70.895 1.00 16.76 143 GLY B O 1
ATOM 2683 N N . SER B 1 145 ? -4.086 32.899 69.873 1.00 19.47 144 SER B N 1
ATOM 2684 C CA . SER B 1 145 ? -3.128 32.877 70.994 1.00 20.17 144 SER B CA 1
ATOM 2685 C C . SER B 1 145 ? -1.830 32.218 70.544 1.00 19.96 144 SER B C 1
ATOM 2686 O O . SER B 1 145 ? -1.742 31.738 69.411 1.00 17.59 144 SER B O 1
ATOM 2689 N N . GLY B 1 146 ? -0.821 32.231 71.422 1.00 20.05 145 GLY B N 1
ATOM 2690 C CA . GLY B 1 146 ? 0.508 31.704 71.084 1.00 19.63 145 GLY B CA 1
ATOM 2691 C C . GLY B 1 146 ? 1.626 32.734 71.219 1.00 18.22 145 GLY B C 1
ATOM 2692 O O . GLY B 1 146 ? 1.555 33.649 72.051 1.00 19.74 145 GLY B O 1
ATOM 2693 N N . ILE B 1 147 ? 2.642 32.600 70.382 1.00 18.97 146 ILE B N 1
ATOM 2694 C CA . ILE B 1 147 ? 3.872 33.377 70.523 1.00 20.91 146 ILE B CA 1
ATOM 2695 C C . ILE B 1 147 ? 3.852 34.460 69.502 1.00 18.16 146 ILE B C 1
ATOM 2696 O O . ILE B 1 147 ? 3.830 34.189 68.315 1.00 19.75 146 ILE B O 1
ATOM 2701 N N . ARG B 1 148 ? 3.764 35.702 69.963 1.00 17.68 147 ARG B N 1
ATOM 2702 C CA . ARG B 1 148 ? 3.660 36.851 69.076 1.00 18.83 147 ARG B CA 1
ATOM 2703 C C . ARG B 1 148 ? 5.016 37.431 68.748 1.00 20.15 147 ARG B C 1
ATOM 2704 O O . ARG B 1 148 ? 5.865 37.569 69.641 1.00 22.43 147 ARG B O 1
ATOM 2712 N N . LEU B 1 149 ? 5.208 37.773 67.476 1.00 21.52 148 LEU B N 1
ATOM 2713 C CA . LEU B 1 149 ? 6.365 38.527 67.030 1.00 21.59 148 LEU B CA 1
ATOM 2714 C C . LEU B 1 149 ? 6.064 40.029 67.007 1.00 19.88 148 LEU B C 1
ATOM 2715 O O . LEU B 1 149 ? 4.930 40.428 66.754 1.00 23.73 148 LEU B O 1
ATOM 2720 N N . PHE B 1 150 ? 7.082 40.864 67.247 1.00 17.25 149 PHE B N 1
ATOM 2721 C CA . PHE B 1 150 ? 6.903 42.312 67.280 1.00 18.06 149 PHE B CA 1
ATOM 2722 C C . PHE B 1 150 ? 5.852 42.707 68.334 1.00 15.79 149 PHE B C 1
ATOM 2723 O O . PHE B 1 150 ? 5.076 43.644 68.129 1.00 17.70 149 PHE B O 1
ATOM 2731 N N . ASP B 1 151 ? 5.861 42.038 69.494 1.00 16.87 150 ASP B N 1
ATOM 2732 C CA . ASP B 1 151 ? 4.897 42.360 70.579 1.00 16.54 150 ASP B CA 1
ATOM 2733 C C . ASP B 1 151 ? 4.842 43.856 70.954 1.00 19.46 150 ASP B C 1
ATOM 2734 O O . ASP B 1 151 ? 3.781 44.502 70.952 1.00 20.65 150 ASP B O 1
ATOM 2739 N N . ARG B 1 152 ? 6.000 44.391 71.292 1.00 18.40 151 ARG B N 1
ATOM 2740 C CA . ARG B 1 152 ? 6.115 45.740 71.812 1.00 19.17 151 ARG B CA 1
ATOM 2741 C C . ARG B 1 152 ? 7.558 46.218 71.659 1.00 16.06 151 ARG B C 1
ATOM 2742 O O . ARG B 1 152 ? 8.347 46.195 72.597 1.00 19.34 151 ARG B O 1
ATOM 2750 N N . LEU B 1 153 ? 7.870 46.690 70.458 1.00 16.03 152 LEU B N 1
ATOM 2751 C CA . LEU B 1 153 ? 9.205 47.218 70.123 1.00 16.91 152 LEU B CA 1
ATOM 2752 C C . LEU B 1 153 ? 9.597 48.501 70.787 1.00 17.36 152 LEU B C 1
ATOM 2753 O O . LEU B 1 153 ? 10.801 48.778 70.880 1.00 19.76 152 LEU B O 1
ATOM 2758 N N . GLU B 1 154 ? 8.601 49.281 71.217 1.00 16.43 153 GLU B N 1
ATOM 2759 C CA . GLU B 1 154 ? 8.745 50.544 71.941 1.00 18.95 153 GLU B CA 1
ATOM 2760 C C . GLU B 1 154 ? 9.546 51.608 71.189 1.00 20.11 153 GLU B C 1
ATOM 2761 O O . GLU B 1 154 ? 10.167 52.486 71.795 1.00 23.02 153 GLU B O 1
ATOM 2767 N N . GLU B 1 155 ? 9.495 51.524 69.873 1.00 21.09 154 GLU B N 1
ATOM 2768 C CA . GLU B 1 155 ? 10.258 52.343 68.932 1.00 24.64 154 GLU B CA 1
ATOM 2769 C C . GLU B 1 155 ? 9.416 52.304 67.673 1.00 21.50 154 GLU B C 1
ATOM 2770 O O . GLU B 1 155 ? 8.933 51.242 67.309 1.00 20.58 154 GLU B O 1
ATOM 2776 N N . GLN B 1 156 ? 9.266 53.434 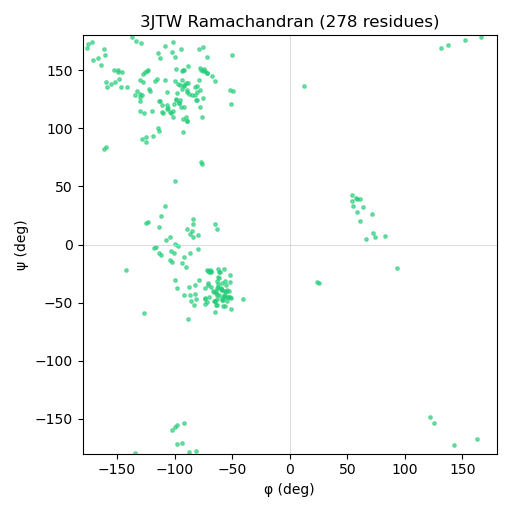66.997 1.00 21.80 155 GLN B N 1
ATOM 2777 C CA . GLN B 1 156 ? 8.697 53.414 65.658 1.00 21.81 155 GLN B CA 1
ATOM 2778 C C . GLN B 1 156 ? 9.771 53.136 64.651 1.00 18.71 155 GLN B C 1
ATOM 2779 O O . GLN B 1 156 ? 10.782 53.827 64.635 1.00 21.31 155 GLN B O 1
ATOM 2785 N N . VAL B 1 157 ? 9.540 52.154 63.789 1.00 19.39 156 VAL B N 1
ATOM 2786 C CA . VAL B 1 157 ? 10.500 51.757 62.778 1.00 18.64 156 VAL B CA 1
ATOM 2787 C C . VAL B 1 157 ? 9.838 51.806 61.393 1.00 20.45 156 VAL B C 1
ATOM 2788 O O . VAL B 1 157 ? 9.258 50.843 60.939 1.00 19.28 156 VAL B O 1
ATOM 2792 N N . PRO B 1 158 ? 9.880 52.973 60.725 1.00 19.69 157 PRO B N 1
ATOM 2793 C CA . PRO B 1 158 ? 9.301 53.031 59.374 1.00 20.27 157 PRO B CA 1
ATOM 2794 C C . PRO B 1 158 ? 10.133 52.174 58.422 1.00 19.67 157 PRO B C 1
ATOM 2795 O O . PRO B 1 158 ? 11.357 52.134 58.554 1.00 19.82 157 PRO B O 1
ATOM 2799 N N . VAL B 1 159 ? 9.494 51.532 57.456 1.00 17.44 158 VAL B N 1
ATOM 2800 C CA . VAL B 1 159 ? 10.206 50.725 56.450 1.00 16.90 158 VAL B CA 1
ATOM 2801 C C . VAL B 1 159 ? 9.578 51.026 55.101 1.00 17.92 158 VAL B C 1
ATOM 2802 O O . VAL B 1 159 ? 8.647 51.855 55.015 1.00 18.93 158 VAL B O 1
ATOM 2806 N N . ARG B 1 160 ? 10.124 50.405 54.060 1.00 19.21 159 ARG B N 1
ATOM 2807 C CA . ARG B 1 160 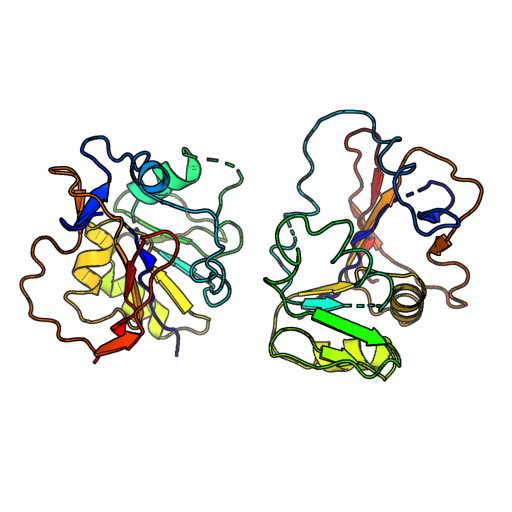? 9.672 50.624 52.711 1.00 21.13 159 ARG B CA 1
ATOM 2808 C C . ARG B 1 160 ? 9.219 49.316 52.071 1.00 18.79 159 ARG B C 1
ATOM 2809 O O . ARG B 1 160 ? 9.882 48.253 52.171 1.00 15.60 159 ARG B O 1
ATOM 2817 N N . LEU B 1 161 ? 8.073 49.371 51.426 1.00 17.10 160 LEU B N 1
ATOM 2818 C CA . LEU B 1 161 ? 7.565 48.179 50.737 1.00 16.99 160 LEU B CA 1
ATOM 2819 C C . LEU B 1 161 ? 8.247 48.019 49.399 1.00 18.46 160 LEU B C 1
ATOM 2820 O O . LEU B 1 161 ? 8.178 48.903 48.563 1.00 17.51 160 LEU B O 1
ATOM 2825 N N . ILE B 1 162 ? 8.844 46.863 49.179 1.00 20.77 161 ILE B N 1
ATOM 2826 C CA . ILE B 1 162 ? 9.572 46.581 47.950 1.00 20.66 161 ILE B CA 1
ATOM 2827 C C . ILE B 1 162 ? 8.662 45.786 46.986 1.00 22.23 161 ILE B C 1
ATOM 2828 O O . ILE B 1 162 ? 8.692 46.002 45.771 1.00 21.51 161 ILE B O 1
ATOM 2833 N N . ASP B 1 163 ? 7.860 44.877 47.535 1.00 17.10 162 ASP B N 1
ATOM 2834 C CA . ASP B 1 163 ? 6.936 44.041 46.751 1.00 18.85 162 ASP B CA 1
ATOM 2835 C C . ASP B 1 163 ? 5.931 43.337 47.641 1.00 13.89 162 ASP B C 1
ATOM 2836 O O . ASP B 1 163 ? 6.171 43.184 48.810 1.00 15.11 162 ASP B O 1
ATOM 2841 N N . VAL B 1 164 ? 4.828 42.887 47.051 1.00 16.53 163 VAL B N 1
ATOM 2842 C CA . VAL B 1 164 ? 3.860 42.031 47.742 1.00 18.08 163 VAL B CA 1
ATOM 2843 C C . VAL B 1 164 ? 3.220 41.112 46.742 1.00 17.88 163 VAL B C 1
ATOM 2844 O O . VAL B 1 164 ? 2.968 41.517 45.614 1.00 20.37 163 VAL B O 1
ATOM 2848 N N . TYR B 1 165 ? 2.965 39.870 47.128 1.00 18.66 164 TYR B N 1
ATOM 2849 C CA . TYR B 1 165 ? 2.255 38.950 46.255 1.00 17.92 164 TYR B CA 1
ATOM 2850 C C . TYR B 1 165 ? 1.641 37.842 47.059 1.00 16.53 164 TYR B C 1
ATOM 2851 O O . TYR B 1 165 ? 1.928 37.732 48.263 1.00 18.87 164 TYR B O 1
ATOM 2860 N N A GLN B 1 166 ? 0.798 37.032 46.401 0.50 17.85 165 GLN B N 1
ATOM 2861 N N B GLN B 1 166 ? 0.796 37.032 46.438 0.50 18.07 165 GLN B N 1
ATOM 2862 C CA A GLN B 1 166 ? 0.133 35.861 47.015 0.50 17.13 165 GLN B CA 1
ATOM 2863 C CA B GLN B 1 166 ? 0.324 35.841 47.119 0.50 17.16 165 GLN B CA 1
ATOM 2864 C C A GLN B 1 166 ? 0.584 34.555 46.348 0.50 16.95 165 GLN B C 1
ATOM 2865 C C B GLN B 1 166 ? 0.796 34.600 46.389 0.50 17.13 165 GLN B C 1
ATOM 2866 O O A GLN B 1 166 ? 0.684 34.478 45.133 0.50 16.75 165 GLN B O 1
ATOM 2867 O O B GLN B 1 166 ? 1.174 34.625 45.228 0.50 16.18 165 GLN B O 1
ATOM 2878 N N . LYS B 1 167 ? 0.853 33.534 47.148 1.00 18.66 166 LYS B N 1
ATOM 2879 C CA . LYS B 1 167 ? 0.993 32.200 46.638 1.00 18.72 166 LYS B CA 1
ATOM 2880 C C . LYS B 1 167 ? 0.189 31.301 47.562 1.00 19.18 166 LYS B C 1
ATOM 2881 O O . LYS B 1 167 ? 0.389 31.317 48.787 1.00 20.34 166 LYS B O 1
ATOM 2887 N N . ASN B 1 168 ? -0.712 30.519 46.992 1.00 17.84 167 ASN B N 1
ATOM 2888 C CA . ASN B 1 168 ? -1.490 29.566 47.796 1.00 19.01 167 ASN B CA 1
ATOM 2889 C C . ASN B 1 168 ? -2.242 30.187 48.979 1.00 20.91 167 ASN B C 1
ATOM 2890 O O . ASN B 1 168 ? -2.422 29.529 50.019 1.00 23.19 167 ASN B O 1
ATOM 2895 N N . GLU B 1 169 ? -2.691 31.442 48.790 1.00 21.62 168 GLU B N 1
ATOM 2896 C CA . GLU B 1 169 ? -3.418 32.250 49.786 1.00 20.53 168 GLU B CA 1
ATOM 2897 C C . GLU B 1 169 ? -2.551 32.801 50.919 1.00 20.72 168 GLU B C 1
ATOM 2898 O O . GLU B 1 169 ? -3.070 33.392 51.840 1.00 19.80 168 GLU B O 1
ATOM 2904 N N . LEU B 1 170 ? -1.240 32.610 50.810 1.00 18.65 169 LEU B N 1
ATOM 2905 C CA . LEU B 1 170 ? -0.255 33.200 51.716 1.00 20.17 169 LEU B CA 1
ATOM 2906 C C . LEU B 1 170 ? 0.207 34.499 51.100 1.00 20.01 169 LEU B C 1
ATOM 2907 O O . LEU B 1 170 ? 0.457 34.556 49.911 1.00 19.80 169 LEU B O 1
ATOM 2912 N N . VAL B 1 171 ? 0.261 35.563 51.903 1.00 17.91 170 VAL B N 1
ATOM 2913 C CA . VAL B 1 171 ? 0.708 36.851 51.459 1.00 18.84 170 VAL B CA 1
ATOM 2914 C C . VAL B 1 171 ? 2.159 36.982 51.799 1.00 18.41 170 VAL B C 1
ATOM 2915 O O . VAL B 1 171 ? 2.535 36.892 52.969 1.00 19.70 170 VAL B O 1
ATOM 2919 N N . TYR B 1 172 ? 2.969 37.273 50.786 1.00 19.77 171 TYR B N 1
ATOM 2920 C CA . TYR B 1 172 ? 4.382 37.604 50.944 1.00 19.08 171 TYR B CA 1
ATOM 2921 C C . TYR B 1 172 ? 4.574 39.078 50.786 1.00 20.58 171 TYR B C 1
ATOM 2922 O O . TYR B 1 172 ? 4.401 39.606 49.697 1.00 20.59 171 TYR B O 1
ATOM 2931 N N . SER B 1 173 ? 4.972 39.719 51.881 1.00 19.51 172 SER B N 1
ATOM 2932 C CA . SER B 1 173 ? 5.217 41.170 51.959 1.00 21.41 172 SER B CA 1
ATOM 2933 C C . SER B 1 173 ? 6.725 41.308 52.123 1.00 22.93 172 SER B C 1
ATOM 2934 O O . SER B 1 173 ? 7.325 40.724 53.050 1.00 23.22 172 SER B O 1
ATOM 2937 N N A ILE B 1 174 ? 7.358 42.029 51.201 0.50 22.70 173 ILE B N 1
ATOM 2938 N N B ILE B 1 174 ? 7.339 42.067 51.217 0.50 22.04 173 ILE B N 1
ATOM 2939 C CA A ILE B 1 174 ? 8.799 42.245 51.275 0.50 21.50 173 ILE B CA 1
ATOM 2940 C CA B ILE B 1 174 ? 8.782 42.281 51.236 0.50 20.23 173 ILE B CA 1
ATOM 2941 C C A ILE B 1 174 ? 9.038 43.715 51.561 0.50 18.50 173 ILE B C 1
ATOM 2942 C C B ILE B 1 174 ? 9.017 43.736 51.570 0.50 17.63 173 ILE B C 1
ATOM 2943 O O A ILE B 1 174 ? 8.641 44.574 50.778 0.50 18.66 173 ILE B O 1
ATOM 2944 O O B ILE B 1 174 ? 8.590 44.614 50.825 0.50 18.03 173 ILE B O 1
ATOM 2953 N N . TYR B 1 175 ? 9.689 43.982 52.694 1.00 19.06 174 TYR B N 1
ATOM 2954 C CA . TYR B 1 175 ? 10.019 45.353 53.126 1.00 18.47 174 TYR B CA 1
ATOM 2955 C C . TYR B 1 175 ? 11.512 45.538 53.201 1.00 18.24 174 TYR B C 1
ATOM 2956 O O . TYR B 1 175 ? 12.270 44.577 53.343 1.00 20.15 174 TYR B O 1
ATOM 2965 N N . GLN B 1 176 ? 11.939 46.785 53.080 1.00 19.15 175 GLN B N 1
ATOM 2966 C CA . GLN B 1 176 ? 13.348 47.114 53.195 1.00 23.09 175 GLN B CA 1
ATOM 2967 C C . GLN B 1 176 ? 13.581 48.217 54.210 1.00 20.55 175 GLN B C 1
ATOM 2968 O O . GLN B 1 176 ? 12.769 49.134 54.339 1.00 20.65 175 GLN B O 1
ATOM 2974 N N . ARG B 1 177 ? 14.717 48.148 54.900 1.00 24.00 176 ARG B N 1
ATOM 2975 C CA . ARG B 1 177 ? 15.177 49.209 55.824 1.00 24.77 176 ARG B CA 1
ATOM 2976 C C . ARG B 1 177 ? 15.089 50.557 55.112 1.00 24.38 176 ARG B C 1
ATOM 2977 O O . ARG B 1 177 ? 15.506 50.651 53.974 1.00 24.85 176 ARG B O 1
ATOM 2985 N N . GLY B 1 178 ? 14.512 51.560 55.755 1.00 27.12 177 GLY B N 1
ATOM 2986 C CA . GLY B 1 178 ? 14.380 52.878 55.163 1.00 31.08 177 GLY B CA 1
ATOM 2987 C C . GLY B 1 178 ? 15.736 53.530 55.009 1.00 35.50 177 GLY B C 1
ATOM 2988 O O . GLY B 1 178 ? 16.531 53.568 55.960 1.00 39.14 177 GLY B O 1
#

Radius of gyration: 23.73 Å; Cα contacts (8 Å, |Δi|>4): 681; chains: 2; bounding box: 53×60×59 Å

B-factor: mean 26.84, std 9.88, range [9.66, 76.41]

Sequence (342 aa):
ARKKVILLFIASIDNYIADDQGAVDDWLEKKNVHGTESDDSYEKYSKIDTVIGRRTTYEQVVTQKLSPEKYVYADRQQTYIVTSHHLGEEDTDKIKYWKQSPVELVKRIQKEKGKDVWIVGGAKIIDPLVQQANLIDTYILTTVPIFLLGSGIRLFDRLEEQVPVRLIDVYQQKNELVYSIIYQRGARKVILLFIASIDNYIADDQGAVDDWLEKNVHGTESDDSYEKYSKIDTVIGRTTYEQVTQKKYVYADRQQTYIVTSHHLGEDTDKIKYWKQSPVELVKRIQKEKGKDVWIVGGAKIIDPLVQQANLIDTYILTTVPIFLGSGIRLFDRLEEQVPVRLIDVYQQKNELVYSIIYQRG